Protein AF-A0A7S0F873-F1 (afdb_monomer_lite)

InterPro domains:
  IPR036188 FAD/NAD(P)-binding domain superfamily [G3DSA:3.50.50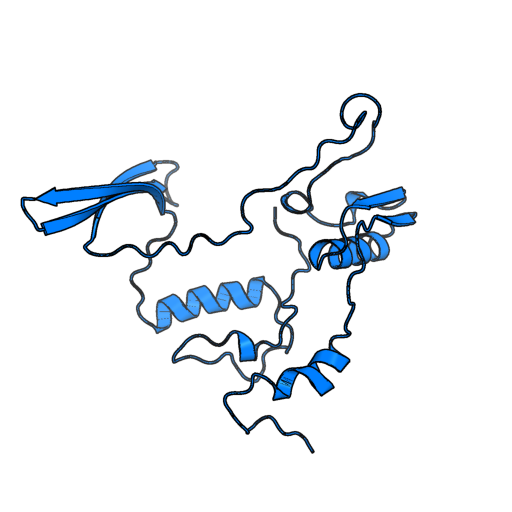.60] (2-186)
  IPR036188 FAD/NAD(P)-binding domain superfamily [SSF51905] (4-173)
  IPR050982 Auxin biosynthesis and cation transport [PTHR43539] (4-174)

Sequence (194 aa):
GQTRSLHLHDPVWYQHLPYLEFPKTWPVFTPKDKLADWMDAYATLMDLNLKTNTRVTKATEEYEGKEKTWRIETISTSEDSDSTEASVIKARHVVFATGNSSRPKIPNFPGASSAFRGIQLHTSRYTGGKVFAGKRVVVIGSNNSGFDICQDLWEQGAGSVTMIQRTGSMIVSSDSVLKYGLFLFNEDPQYHHE

Secondary structure (DSSP, 8-state):
---TT-B-SS-GGGGPBTTBPPPTTS-SS-BHHHHHHHHHHHHHHTT-----SEEEEEEEEEEETTEEEEEEEEEEE-SSSS-EEEEEEEES-------S-SS------TTTTTT--S----GGG---GGGGTT-EEEEE--SHHHHHHHHHHHHTT-SEEEEE-SS------HHHHHHHTGGGG-S-GGG---

Structure (mmCIF, N/CA/C/O backbone):
data_AF-A0A7S0F873-F1
#
_entry.id   AF-A0A7S0F873-F1
#
loop_
_atom_site.group_PDB
_atom_site.id
_atom_site.type_symbol
_atom_site.label_atom_id
_atom_site.label_alt_id
_atom_site.label_comp_id
_atom_site.label_asym_id
_atom_site.label_entity_id
_atom_site.label_seq_id
_atom_site.pdbx_PDB_ins_code
_atom_site.Cartn_x
_atom_site.Cartn_y
_atom_site.Cartn_z
_atom_site.occupancy
_atom_site.B_iso_or_equiv
_atom_site.auth_seq_id
_atom_site.auth_comp_id
_atom_site.auth_asym_id
_atom_site.auth_atom_id
_atom_site.pdbx_PDB_model_num
ATOM 1 N N . GLY A 1 1 ? -1.240 8.250 -5.754 1.00 33.78 1 GLY A N 1
ATOM 2 C CA . GLY A 1 1 ? -0.581 7.735 -6.966 1.00 33.78 1 GLY A CA 1
ATOM 3 C C . GLY A 1 1 ? -0.516 6.238 -6.832 1.00 33.78 1 GLY A C 1
ATOM 4 O O . GLY A 1 1 ? 0.099 5.778 -5.884 1.00 33.78 1 GLY A O 1
ATOM 5 N N . GLN A 1 2 ? -1.231 5.503 -7.678 1.00 46.50 2 GLN A N 1
ATOM 6 C CA . GLN A 1 2 ? -1.218 4.041 -7.685 1.00 46.50 2 GLN A CA 1
ATOM 7 C C . GLN A 1 2 ? -0.647 3.575 -9.022 1.00 46.50 2 GLN A C 1
ATOM 9 O O . GLN A 1 2 ? -1.002 4.112 -10.071 1.00 46.50 2 GLN A O 1
ATOM 14 N N . THR A 1 3 ? 0.262 2.609 -8.970 1.00 47.91 3 THR A N 1
ATOM 15 C CA . THR A 1 3 ? 0.836 1.952 -10.140 1.00 47.91 3 THR A CA 1
ATOM 16 C C . THR A 1 3 ? -0.232 1.116 -10.841 1.00 47.91 3 THR A C 1
ATOM 18 O O . THR A 1 3 ? -1.017 0.418 -10.201 1.00 47.91 3 THR A O 1
ATOM 21 N N . ARG A 1 4 ? -0.293 1.212 -12.172 1.00 53.34 4 ARG A N 1
ATOM 22 C CA . ARG A 1 4 ? -1.365 0.615 -12.985 1.00 53.34 4 ARG A CA 1
ATOM 23 C C . ARG A 1 4 ? -1.257 -0.913 -13.133 1.00 53.34 4 ARG A C 1
ATOM 25 O O . ARG A 1 4 ? -2.237 -1.533 -13.513 1.00 53.34 4 ARG A O 1
ATOM 32 N N . SER A 1 5 ? -0.101 -1.505 -12.818 1.00 62.09 5 SER A N 1
ATOM 33 C CA . SER A 1 5 ? 0.220 -2.925 -13.070 1.00 62.09 5 SER A CA 1
ATOM 34 C C . SER A 1 5 ? 0.403 -3.773 -11.795 1.00 62.09 5 SER A C 1
ATOM 36 O O . SER A 1 5 ? 1.056 -4.812 -11.817 1.00 62.09 5 SER A O 1
ATOM 38 N N . LEU A 1 6 ? -0.119 -3.336 -10.643 1.00 75.81 6 LEU A N 1
ATOM 39 C CA . LEU A 1 6 ? 0.098 -4.066 -9.388 1.00 75.81 6 LEU A CA 1
ATOM 40 C C . LEU A 1 6 ? -0.754 -5.345 -9.324 1.00 75.81 6 LEU A C 1
ATOM 42 O O . LEU A 1 6 ? -1.986 -5.280 -9.364 1.00 75.81 6 LEU A O 1
ATOM 46 N N . HIS A 1 7 ? -0.077 -6.477 -9.156 1.00 79.44 7 HIS A N 1
ATOM 47 C CA . HIS A 1 7 ? -0.661 -7.797 -8.933 1.00 79.44 7 HIS A CA 1
ATOM 48 C C . HIS A 1 7 ? -0.141 -8.367 -7.612 1.00 79.44 7 HIS A C 1
ATOM 50 O O . HIS A 1 7 ? 0.905 -7.942 -7.117 1.00 79.44 7 HIS A O 1
ATOM 56 N N . LEU A 1 8 ? -0.866 -9.326 -7.035 1.00 76.75 8 LEU A N 1
ATOM 57 C CA . LEU A 1 8 ? -0.333 -10.113 -5.925 1.00 76.75 8 LEU A CA 1
ATOM 58 C C . LEU A 1 8 ? 0.936 -10.858 -6.364 1.00 76.75 8 LEU A C 1
ATOM 60 O O . LEU A 1 8 ? 0.985 -11.408 -7.462 1.00 76.75 8 LEU A O 1
ATOM 64 N N . HIS A 1 9 ? 1.941 -10.894 -5.489 1.00 72.25 9 HIS A N 1
ATOM 65 C CA . HIS A 1 9 ? 3.122 -11.750 -5.661 1.00 72.25 9 HIS A CA 1
ATOM 66 C C . HIS A 1 9 ? 2.924 -13.141 -5.045 1.00 72.25 9 HIS A C 1
ATOM 68 O O . HIS A 1 9 ? 3.665 -14.064 -5.377 1.00 72.25 9 HIS A O 1
ATOM 74 N N . ASP A 1 10 ? 1.905 -13.287 -4.195 1.00 73.88 10 ASP A N 1
ATOM 75 C CA . ASP A 1 10 ? 1.499 -14.552 -3.597 1.00 73.88 10 ASP A CA 1
ATOM 76 C C . ASP A 1 10 ? 0.235 -15.085 -4.288 1.00 73.88 10 ASP A C 1
ATOM 78 O O . ASP A 1 10 ? -0.584 -14.294 -4.774 1.00 73.88 10 ASP A O 1
ATOM 82 N N . PRO A 1 11 ? 0.039 -16.411 -4.323 1.00 72.56 11 PRO A N 1
ATOM 83 C CA . PRO A 1 11 ? -1.187 -17.006 -4.830 1.00 72.56 11 PRO A CA 1
ATOM 84 C C . PRO A 1 11 ? -2.423 -16.555 -4.051 1.00 72.56 11 PRO A C 1
ATOM 86 O O . PRO A 1 11 ? -2.408 -16.436 -2.828 1.00 72.56 11 PRO A O 1
ATOM 89 N N . VAL A 1 12 ? -3.523 -16.346 -4.768 1.00 76.12 12 VAL A N 1
ATOM 90 C CA . VAL A 1 12 ? -4.767 -15.778 -4.234 1.00 76.12 12 VAL A CA 1
ATOM 91 C C . VAL A 1 12 ? -5.319 -16.520 -3.008 1.00 76.12 12 VAL A C 1
ATOM 93 O O . VAL A 1 12 ? -5.791 -15.879 -2.075 1.00 76.12 12 VAL A O 1
ATOM 96 N N . TRP A 1 13 ? -5.204 -17.848 -2.943 1.00 75.38 13 TRP A N 1
ATOM 97 C CA . TRP A 1 13 ? -5.727 -18.644 -1.823 1.00 75.38 13 TRP A CA 1
ATOM 98 C C . TRP A 1 13 ? -4.982 -18.440 -0.495 1.00 75.38 13 TRP A C 1
ATOM 100 O O . TRP A 1 13 ? -5.520 -18.741 0.563 1.00 75.38 13 TRP A O 1
ATOM 110 N N . TYR A 1 14 ? -3.785 -17.847 -0.512 1.00 73.44 14 TYR A N 1
ATOM 111 C CA . TYR A 1 14 ? -3.064 -17.469 0.715 1.00 73.44 14 TYR A CA 1
ATOM 112 C C . TYR A 1 14 ? -3.660 -16.241 1.393 1.00 73.44 14 TYR A C 1
ATOM 114 O O . TYR A 1 14 ? -3.340 -15.938 2.538 1.00 73.44 14 TYR A O 1
ATOM 122 N N . GLN A 1 15 ? -4.486 -15.500 0.663 1.00 76.50 15 GLN A N 1
ATOM 123 C CA . GLN A 1 15 ? -5.034 -14.226 1.100 1.00 76.50 15 GLN A CA 1
ATOM 124 C C . GLN A 1 15 ? -6.521 -14.358 1.463 1.00 76.50 15 GLN A C 1
ATOM 126 O O . GLN A 1 15 ? -7.213 -13.343 1.550 1.00 76.50 15 GLN A O 1
ATOM 131 N N . HIS A 1 16 ? -7.042 -15.592 1.587 1.00 83.69 16 HIS A N 1
ATOM 132 C CA . HIS A 1 16 ? -8.445 -15.830 1.920 1.00 83.69 16 HIS A CA 1
ATOM 133 C C . HIS A 1 16 ? -8.821 -15.103 3.210 1.00 83.69 16 HIS A C 1
ATOM 135 O O . HIS A 1 16 ? -8.088 -15.119 4.200 1.00 83.69 16 HIS A O 1
ATOM 141 N N . LEU A 1 17 ? -9.987 -14.463 3.186 1.00 85.06 17 LEU A N 1
ATOM 142 C CA . LEU A 1 17 ? -10.569 -13.887 4.384 1.00 85.06 17 LEU A CA 1
ATOM 143 C C . LEU A 1 17 ? -11.405 -14.959 5.094 1.00 85.06 17 LEU A C 1
ATOM 145 O O . LEU A 1 17 ? -11.930 -15.861 4.435 1.00 85.06 17 LEU A O 1
ATOM 149 N N . PRO A 1 18 ? -11.544 -14.884 6.428 1.00 85.56 18 PRO A N 1
ATOM 150 C CA . PRO A 1 18 ? -12.375 -15.823 7.166 1.00 85.56 18 PRO A CA 1
ATOM 151 C C . PRO A 1 18 ? -13.775 -15.951 6.557 1.00 85.56 18 PRO A C 1
ATOM 153 O O . PRO A 1 18 ? -14.375 -14.958 6.157 1.00 85.56 18 PRO A O 1
ATOM 156 N N . TYR A 1 19 ? -14.310 -17.172 6.534 1.00 88.25 19 TYR A N 1
ATOM 157 C CA . TYR A 1 19 ? -15.679 -17.511 6.109 1.00 88.25 19 TYR A CA 1
ATOM 158 C C . TYR A 1 19 ? -16.006 -17.357 4.615 1.00 88.25 19 TYR A C 1
ATOM 160 O O . TYR A 1 19 ? -16.933 -18.019 4.151 1.00 88.25 19 TYR A O 1
ATOM 168 N N . LEU A 1 20 ? -15.275 -16.536 3.856 1.00 88.44 20 LEU A N 1
ATOM 169 C CA . LEU A 1 20 ? -15.512 -16.324 2.426 1.00 88.44 20 LEU A CA 1
ATOM 170 C C . LEU A 1 20 ? -14.211 -16.441 1.632 1.00 88.44 20 LEU A C 1
ATOM 172 O O . LEU A 1 20 ? -13.393 -15.520 1.571 1.00 88.44 20 LEU A O 1
ATOM 176 N N . GLU A 1 21 ? -14.063 -17.581 0.968 1.00 87.31 21 GLU A N 1
ATOM 177 C CA . GLU A 1 21 ? -12.981 -17.819 0.023 1.00 87.31 21 GLU A CA 1
ATOM 178 C C . GLU A 1 21 ? -13.151 -16.987 -1.255 1.00 87.31 21 GLU A C 1
ATOM 180 O O . GLU A 1 21 ? -14.261 -16.661 -1.685 1.00 87.31 21 GLU A O 1
ATOM 185 N N . PHE A 1 22 ? -12.030 -16.694 -1.913 1.00 86.75 22 PHE A N 1
ATOM 186 C CA . PHE A 1 22 ? -12.047 -16.113 -3.249 1.00 86.75 22 PHE A CA 1
ATOM 187 C C . PHE A 1 22 ? -12.611 -17.120 -4.260 1.00 86.75 22 PHE A C 1
ATOM 189 O O . PHE A 1 22 ? -12.373 -18.324 -4.132 1.00 86.75 22 PHE A O 1
ATOM 196 N N . PRO A 1 23 ? -13.289 -16.658 -5.322 1.00 86.81 23 PRO A N 1
ATOM 197 C CA . PRO A 1 23 ? -13.795 -17.552 -6.354 1.00 86.81 23 PRO A CA 1
ATOM 198 C C . PRO A 1 23 ? -12.682 -18.357 -7.037 1.00 86.81 23 PRO A C 1
ATOM 200 O O . PRO A 1 23 ? -11.684 -17.797 -7.487 1.00 86.81 23 PRO A O 1
ATOM 203 N N . LYS A 1 24 ? -12.909 -19.661 -7.238 1.00 84.75 24 LYS A N 1
ATOM 204 C CA . LYS A 1 24 ? -11.958 -20.579 -7.904 1.00 84.75 24 LYS A CA 1
ATOM 205 C C . LYS A 1 24 ? -11.593 -20.182 -9.342 1.00 84.75 24 LYS A C 1
ATOM 207 O O . LYS A 1 24 ? -10.603 -20.654 -9.883 1.00 84.75 24 LYS A O 1
ATOM 212 N N . THR A 1 25 ? -12.397 -19.328 -9.975 1.00 86.69 25 THR A N 1
ATOM 213 C CA . THR A 1 25 ? -12.166 -18.806 -11.332 1.00 86.69 25 THR A CA 1
ATOM 214 C C . THR A 1 25 ? -11.233 -17.596 -11.365 1.00 86.69 25 THR A C 1
ATOM 216 O O . THR A 1 25 ? -10.977 -17.040 -12.435 1.00 86.69 25 THR A O 1
ATOM 219 N N . TRP A 1 26 ? -10.760 -17.124 -10.210 1.00 85.75 26 TRP A N 1
ATOM 220 C CA . TRP A 1 26 ? -9.836 -16.003 -10.155 1.00 85.75 26 TRP A CA 1
ATOM 221 C C . TRP A 1 26 ? -8.438 -16.381 -10.652 1.00 85.75 26 TRP A C 1
ATOM 223 O O . TRP A 1 26 ? -7.997 -17.516 -10.479 1.00 85.75 26 TRP A O 1
ATOM 233 N N . PRO A 1 27 ? -7.718 -15.423 -11.263 1.00 83.12 27 PRO A N 1
ATOM 234 C CA . PRO A 1 27 ? -6.318 -15.631 -11.596 1.00 83.12 27 PRO A CA 1
ATOM 235 C C . PRO A 1 27 ? -5.499 -15.858 -10.320 1.00 83.12 27 PRO A C 1
ATOM 237 O O . PRO A 1 27 ? -5.714 -15.190 -9.308 1.00 83.12 27 PRO A O 1
ATOM 240 N N . VAL A 1 28 ? -4.513 -16.755 -10.406 1.00 81.88 28 VAL A N 1
ATOM 241 C CA . VAL A 1 28 ? -3.602 -17.086 -9.296 1.00 81.88 28 VAL A CA 1
ATOM 242 C C . VAL A 1 28 ? -2.964 -15.824 -8.711 1.00 81.88 28 VAL A C 1
ATOM 244 O O . VAL A 1 28 ? -2.974 -15.638 -7.499 1.00 81.88 28 VAL A O 1
ATOM 247 N N . PHE A 1 29 ? -2.487 -14.926 -9.578 1.00 83.06 29 PHE A N 1
ATOM 248 C CA . PHE A 1 29 ? -1.962 -13.612 -9.211 1.00 83.06 29 PHE A CA 1
ATOM 249 C C . PHE A 1 29 ? -2.995 -12.539 -9.563 1.00 83.06 29 PHE A C 1
ATOM 251 O O . PHE A 1 29 ? -3.137 -12.130 -10.717 1.00 83.06 29 PHE A O 1
ATOM 258 N N . THR A 1 30 ? -3.777 -12.126 -8.566 1.00 84.38 30 THR A N 1
ATOM 259 C CA . THR A 1 30 ? -4.927 -11.237 -8.778 1.00 84.38 30 THR A CA 1
ATOM 260 C C . THR A 1 30 ? -4.510 -9.757 -8.876 1.00 84.38 30 THR A C 1
ATOM 262 O O . THR A 1 30 ? -3.701 -9.303 -8.062 1.00 84.38 30 THR A O 1
ATOM 265 N N . PRO A 1 31 ? -5.046 -8.981 -9.845 1.00 87.31 31 PRO A N 1
ATOM 266 C CA . PRO A 1 31 ? -4.816 -7.535 -9.939 1.00 87.31 31 PRO A CA 1
ATOM 267 C C . PRO A 1 31 ? -5.398 -6.754 -8.752 1.00 87.31 31 PRO A C 1
ATOM 269 O O . PRO A 1 31 ? -6.450 -7.120 -8.225 1.00 87.31 31 PRO A O 1
ATOM 272 N N . LYS A 1 32 ? -4.780 -5.619 -8.395 1.00 85.56 32 LYS A N 1
ATOM 273 C CA . LYS A 1 32 ? -5.193 -4.788 -7.244 1.00 85.56 32 LYS A CA 1
ATOM 274 C C . LYS A 1 32 ? -6.670 -4.369 -7.255 1.00 85.56 32 LYS A C 1
ATOM 276 O O . LYS A 1 32 ? -7.289 -4.355 -6.200 1.00 85.56 32 LYS A O 1
ATOM 281 N N . ASP A 1 33 ? -7.218 -4.034 -8.425 1.00 87.69 33 ASP A N 1
ATOM 282 C CA . ASP A 1 33 ? -8.576 -3.482 -8.536 1.00 87.69 33 ASP A CA 1
ATOM 283 C C . ASP A 1 33 ? -9.613 -4.571 -8.253 1.00 87.69 33 ASP A C 1
ATOM 285 O O . ASP A 1 33 ? -10.521 -4.379 -7.458 1.00 87.69 33 ASP A O 1
ATOM 289 N N . LYS A 1 34 ? -9.378 -5.776 -8.783 1.00 90.25 34 LYS A N 1
ATOM 290 C CA . LYS A 1 34 ? -10.219 -6.946 -8.522 1.00 90.25 34 LYS A CA 1
ATOM 291 C C . LYS A 1 34 ? -10.205 -7.359 -7.049 1.00 90.25 34 LYS A C 1
ATOM 293 O O . LYS A 1 34 ? -11.231 -7.772 -6.517 1.00 90.25 34 LYS A O 1
ATOM 298 N N . LEU A 1 35 ? -9.046 -7.258 -6.396 1.00 89.88 35 LEU A N 1
ATOM 299 C CA . LEU A 1 35 ? -8.949 -7.506 -4.960 1.00 89.88 35 LEU A CA 1
ATOM 300 C C . LEU A 1 35 ? -9.684 -6.425 -4.151 1.00 89.88 35 LEU A C 1
ATOM 302 O O . LEU A 1 35 ? -10.364 -6.770 -3.191 1.00 89.88 35 LEU A O 1
ATOM 306 N N . ALA A 1 36 ? -9.582 -5.152 -4.544 1.00 90.06 36 ALA A N 1
ATOM 307 C CA . ALA A 1 36 ? -10.293 -4.053 -3.890 1.00 90.06 36 ALA A CA 1
ATOM 308 C C . ALA A 1 36 ? -11.817 -4.236 -3.968 1.00 90.06 36 ALA A C 1
ATOM 310 O O . ALA A 1 36 ? -12.471 -4.230 -2.928 1.00 90.06 36 ALA A O 1
ATOM 311 N N . ASP A 1 37 ? -12.348 -4.531 -5.160 1.00 91.44 37 ASP A N 1
ATOM 312 C CA . ASP A 1 37 ? -13.780 -4.795 -5.364 1.00 91.44 37 ASP A CA 1
ATOM 313 C C . ASP A 1 37 ? -14.286 -5.937 -4.463 1.00 91.44 37 ASP A C 1
ATOM 315 O O . ASP A 1 37 ? -15.397 -5.902 -3.934 1.00 91.44 37 ASP A O 1
ATOM 319 N N . TRP A 1 38 ? -13.461 -6.967 -4.249 1.00 92.06 38 TRP A N 1
ATOM 320 C CA . TRP A 1 38 ? -13.804 -8.057 -3.339 1.00 92.06 38 TRP A CA 1
ATOM 321 C C . TRP A 1 38 ? -13.776 -7.661 -1.870 1.00 92.06 38 TRP A C 1
ATOM 323 O O . TRP A 1 38 ? -14.606 -8.154 -1.113 1.00 92.06 38 TRP A O 1
ATOM 333 N N . MET A 1 39 ? -12.859 -6.791 -1.441 1.00 92.19 39 MET A N 1
ATOM 334 C CA . MET A 1 39 ? -12.851 -6.309 -0.056 1.00 92.19 39 MET A CA 1
ATOM 335 C C . MET A 1 39 ? -14.124 -5.512 0.257 1.00 92.19 39 MET A C 1
ATOM 337 O O . MET A 1 39 ? -14.698 -5.694 1.333 1.00 92.19 39 MET A O 1
ATOM 341 N N . ASP A 1 40 ? -14.608 -4.711 -0.696 1.00 92.31 40 ASP A N 1
ATOM 342 C CA . ASP A 1 40 ? -15.881 -3.989 -0.572 1.00 92.31 40 ASP A CA 1
ATOM 343 C C . ASP A 1 40 ? -17.076 -4.958 -0.511 1.00 92.31 40 ASP A C 1
ATOM 345 O O . ASP A 1 40 ? -17.954 -4.842 0.355 1.00 92.31 40 ASP A O 1
ATOM 349 N N . ALA A 1 41 ? -17.085 -5.976 -1.380 1.00 93.75 41 ALA A N 1
ATOM 350 C CA . ALA A 1 41 ? -18.102 -7.025 -1.358 1.00 93.75 41 ALA A CA 1
ATOM 351 C C . ALA A 1 41 ? -18.079 -7.823 -0.045 1.00 93.75 41 ALA A C 1
ATOM 353 O O . ALA A 1 41 ? -19.130 -8.065 0.544 1.00 93.75 41 ALA A O 1
ATOM 354 N N . TYR A 1 42 ? -16.897 -8.194 0.448 1.00 94.31 42 TYR A N 1
ATOM 355 C CA . TYR A 1 42 ? -16.721 -8.924 1.701 1.00 94.31 42 TYR A CA 1
ATOM 356 C C . TYR A 1 42 ? -17.268 -8.133 2.891 1.00 94.31 42 TYR A C 1
ATOM 358 O O . TYR A 1 42 ? -18.012 -8.686 3.698 1.00 94.31 42 TYR A O 1
ATOM 366 N N . ALA A 1 43 ? -16.955 -6.835 2.985 1.00 94.19 43 ALA A N 1
ATOM 367 C CA . ALA A 1 43 ? -17.467 -5.982 4.055 1.00 94.19 43 ALA A CA 1
ATOM 368 C C . ALA A 1 43 ? -19.001 -5.926 4.064 1.00 94.19 43 ALA A C 1
ATOM 370 O O . ALA A 1 43 ? -19.609 -5.971 5.133 1.00 94.19 43 ALA A O 1
ATOM 371 N N . THR A 1 44 ? -19.608 -5.896 2.876 1.00 94.06 44 THR A N 1
ATOM 372 C CA . THR A 1 44 ? -21.065 -5.906 2.699 1.00 94.06 44 THR A CA 1
ATOM 373 C C . THR A 1 44 ? -21.676 -7.260 3.069 1.00 94.06 44 THR A C 1
ATOM 375 O O . THR A 1 44 ? -22.628 -7.321 3.839 1.00 94.06 44 THR A O 1
ATOM 378 N N . LEU A 1 45 ? -21.127 -8.361 2.545 1.00 94.81 45 LEU A N 1
ATOM 379 C CA . LEU A 1 45 ? -21.646 -9.717 2.765 1.00 94.81 45 LEU A CA 1
ATOM 380 C C . LEU A 1 45 ? -21.543 -10.159 4.228 1.00 94.81 45 LEU A C 1
ATOM 382 O O . LEU A 1 45 ? -22.398 -10.902 4.704 1.00 94.81 45 LEU A O 1
ATOM 386 N N . MET A 1 46 ? -20.506 -9.703 4.930 1.00 95.31 46 MET A N 1
ATOM 387 C CA . MET A 1 46 ? -20.264 -10.022 6.338 1.00 95.31 46 MET A CA 1
ATOM 388 C C . MET A 1 46 ? -20.923 -9.031 7.309 1.00 95.31 46 MET A C 1
ATOM 390 O O . MET A 1 46 ? -20.690 -9.144 8.512 1.00 95.31 46 MET A O 1
ATOM 394 N N . ASP A 1 47 ? -21.708 -8.069 6.802 1.00 94.75 47 ASP A N 1
ATOM 395 C CA . ASP A 1 47 ? -22.381 -7.018 7.582 1.00 94.75 47 ASP A CA 1
ATOM 396 C C . ASP A 1 47 ? -21.426 -6.307 8.562 1.00 94.75 47 ASP A C 1
ATOM 398 O O . ASP A 1 47 ? -21.691 -6.134 9.756 1.00 94.75 47 ASP A O 1
ATOM 402 N N . LEU A 1 48 ? -20.232 -5.949 8.073 1.00 94.12 48 LEU A N 1
ATOM 403 C CA . LEU A 1 48 ? -19.228 -5.296 8.903 1.00 94.12 48 LEU A CA 1
ATOM 404 C C . LEU A 1 48 ? -19.620 -3.840 9.147 1.00 94.12 48 LEU A C 1
ATOM 406 O O . LEU A 1 48 ? -19.893 -3.087 8.214 1.00 94.12 48 LEU A O 1
ATOM 410 N N . ASN A 1 49 ? -19.540 -3.406 10.407 1.00 93.00 49 ASN A N 1
ATOM 411 C CA . ASN A 1 49 ? -19.716 -2.002 10.772 1.00 93.00 49 ASN A CA 1
ATOM 412 C C . ASN A 1 49 ? -18.495 -1.173 10.334 1.00 93.00 49 ASN A C 1
ATOM 414 O O . ASN A 1 49 ? -17.582 -0.892 11.118 1.00 93.00 49 ASN A O 1
ATOM 418 N N . LEU A 1 50 ? -18.464 -0.838 9.047 1.00 92.12 50 LEU A N 1
ATOM 419 C CA . LEU A 1 50 ? -17.389 -0.111 8.396 1.00 92.12 50 LEU A CA 1
ATOM 420 C C . LEU A 1 50 ? -17.767 1.363 8.239 1.00 92.12 50 LEU A C 1
ATOM 422 O O . LEU A 1 50 ? -18.768 1.702 7.614 1.00 92.12 50 LEU A O 1
ATOM 426 N N . LYS A 1 51 ? -16.912 2.251 8.751 1.00 90.62 51 LYS A N 1
ATOM 427 C CA . LYS A 1 51 ? -17.010 3.692 8.506 1.00 90.62 51 LYS A CA 1
ATOM 428 C C . LYS A 1 51 ? -15.829 4.153 7.656 1.00 90.62 51 LYS A C 1
ATOM 430 O O . LYS A 1 51 ? -14.719 4.332 8.162 1.00 90.62 51 LYS A O 1
ATOM 435 N N . THR A 1 52 ? -16.064 4.320 6.358 1.00 92.38 52 THR A N 1
ATOM 436 C CA . THR A 1 52 ? -15.089 4.876 5.408 1.00 92.38 52 THR A CA 1
ATOM 437 C C . THR A 1 52 ? -15.023 6.404 5.527 1.00 92.38 52 THR A C 1
ATOM 439 O O . THR A 1 52 ? -15.693 7.005 6.373 1.00 92.38 52 THR A O 1
ATOM 442 N N . ASN A 1 53 ? -14.133 7.042 4.756 1.00 92.38 53 ASN A N 1
ATOM 443 C CA . ASN A 1 53 ? -13.950 8.502 4.739 1.00 92.38 53 ASN A CA 1
ATOM 444 C C . ASN A 1 53 ? -13.739 9.130 6.128 1.00 92.38 53 ASN A C 1
ATOM 446 O O . ASN A 1 53 ? -14.051 10.294 6.357 1.00 92.38 53 ASN A O 1
ATOM 450 N N . THR A 1 54 ? -13.207 8.350 7.073 1.00 94.69 54 THR A N 1
ATOM 451 C CA . THR A 1 54 ? -13.064 8.737 8.476 1.00 94.69 54 THR A CA 1
ATOM 452 C C . THR A 1 54 ? -11.616 8.568 8.898 1.00 94.69 54 THR A C 1
ATOM 454 O O . THR A 1 54 ? -11.103 7.459 9.047 1.00 94.69 54 THR A O 1
ATOM 457 N N . ARG A 1 55 ? -10.926 9.688 9.100 1.00 95.00 55 ARG A N 1
ATOM 458 C CA . ARG A 1 55 ? -9.540 9.706 9.558 1.00 95.00 55 ARG A CA 1
ATOM 459 C C . ARG A 1 55 ? -9.492 9.749 11.076 1.00 95.00 55 ARG A C 1
ATOM 461 O O . ARG A 1 55 ? -9.901 10.737 11.676 1.00 95.00 55 ARG A O 1
ATOM 468 N N . VAL A 1 56 ? -8.891 8.735 11.690 1.00 95.94 56 VAL A N 1
ATOM 469 C CA . VAL A 1 56 ? -8.496 8.793 13.103 1.00 95.94 56 VAL A CA 1
ATOM 470 C C . VAL A 1 56 ? -7.321 9.763 13.255 1.00 95.94 56 VAL A C 1
ATOM 472 O O . VAL A 1 56 ? -6.287 9.609 12.599 1.00 95.94 56 VAL A O 1
ATOM 475 N N . THR A 1 57 ? -7.472 10.778 14.104 1.00 96.62 57 THR A N 1
ATOM 476 C CA . THR A 1 57 ? -6.438 11.794 14.368 1.00 96.62 57 THR A CA 1
ATOM 477 C C . THR A 1 57 ? -5.703 11.542 15.674 1.00 96.62 57 THR A C 1
ATOM 479 O O . THR A 1 57 ? -4.508 11.831 15.765 1.00 96.62 57 THR A O 1
ATOM 482 N N . LYS A 1 58 ? -6.394 10.984 16.673 1.00 96.56 58 LYS A N 1
ATOM 483 C CA . LYS A 1 58 ? -5.832 10.718 17.996 1.00 96.56 58 LYS A CA 1
ATOM 484 C C . LYS A 1 58 ? -6.541 9.547 18.667 1.00 96.56 58 LYS A C 1
ATOM 486 O O . LYS A 1 58 ? -7.754 9.409 18.565 1.00 96.56 58 LYS A O 1
ATOM 491 N N . ALA A 1 59 ? -5.777 8.743 19.397 1.00 96.56 59 ALA A N 1
ATOM 492 C CA . ALA A 1 59 ? -6.279 7.716 20.300 1.00 96.56 59 ALA A CA 1
ATOM 493 C C . ALA A 1 59 ? -5.646 7.951 21.673 1.00 96.56 59 ALA A C 1
ATOM 495 O O . ALA A 1 59 ? -4.420 7.970 21.780 1.00 96.56 59 ALA A O 1
ATOM 496 N N . THR A 1 60 ? -6.464 8.185 22.697 1.00 97.19 60 THR A N 1
ATOM 497 C CA . THR A 1 60 ? -5.989 8.468 24.060 1.00 97.19 60 THR A CA 1
ATOM 498 C C . THR A 1 60 ? -6.649 7.511 25.038 1.00 97.19 60 THR A C 1
ATOM 500 O O . THR A 1 60 ? -7.844 7.244 24.926 1.00 97.19 60 THR A O 1
ATOM 503 N N . GLU A 1 61 ? -5.875 6.995 25.985 1.00 96.38 61 GLU A N 1
ATOM 504 C CA . GLU A 1 61 ? -6.417 6.235 27.107 1.00 96.38 61 GLU A CA 1
ATOM 505 C C . GLU A 1 61 ? -7.029 7.195 28.130 1.00 96.38 61 GLU A C 1
ATOM 507 O O . GLU A 1 61 ? -6.406 8.184 28.514 1.00 96.38 61 GLU A O 1
ATOM 512 N N . GLU A 1 62 ? -8.238 6.887 28.580 1.00 95.69 62 GLU A N 1
ATOM 513 C CA . GLU A 1 62 ? -8.943 7.595 29.644 1.00 95.69 62 GLU A CA 1
ATOM 514 C C . GLU A 1 62 ? -9.275 6.613 30.765 1.00 95.69 62 GLU A C 1
ATOM 516 O O . GLU A 1 62 ? -9.606 5.452 30.512 1.00 95.69 62 GLU A O 1
ATOM 521 N N . TYR A 1 63 ? -9.189 7.082 32.008 1.00 94.00 63 TYR A N 1
ATOM 522 C CA . TYR A 1 63 ? -9.428 6.264 33.191 1.00 94.00 63 TYR A CA 1
ATOM 523 C C . TYR A 1 63 ? -10.518 6.895 34.050 1.00 94.00 63 TYR A C 1
ATOM 525 O O . TYR A 1 63 ? -10.399 8.051 34.456 1.00 94.00 63 TYR A O 1
ATOM 533 N N . GLU A 1 64 ? -11.551 6.117 34.361 1.00 89.56 64 GLU A N 1
ATOM 534 C CA . GLU A 1 64 ? -12.558 6.460 35.363 1.00 89.56 64 GLU A CA 1
ATOM 535 C C . GLU A 1 64 ? -12.393 5.504 36.551 1.00 89.56 64 GLU A C 1
ATOM 537 O O . GLU A 1 64 ? -12.789 4.337 36.530 1.00 89.56 64 GLU A O 1
ATOM 542 N N . GLY A 1 65 ? -11.675 5.971 37.576 1.00 90.69 65 GLY A N 1
ATOM 543 C CA . GLY A 1 65 ? -11.229 5.120 38.678 1.00 90.69 65 GLY A CA 1
ATOM 544 C C . GLY A 1 65 ? -10.265 4.029 38.199 1.00 90.69 65 GLY A C 1
ATOM 545 O O . GLY A 1 65 ? -9.120 4.316 37.857 1.00 90.69 65 GLY A O 1
ATOM 546 N N . LYS A 1 66 ? -10.719 2.769 38.209 1.00 90.56 66 LYS A N 1
ATOM 547 C CA . LYS A 1 66 ? -9.947 1.607 37.724 1.00 90.56 66 LYS A CA 1
ATOM 548 C C . LYS A 1 66 ? -10.329 1.176 36.306 1.00 90.56 66 LYS A C 1
ATOM 550 O O . LYS A 1 66 ? -9.652 0.318 35.743 1.00 90.56 66 LYS A O 1
ATOM 555 N N . GLU A 1 67 ? -11.401 1.726 35.739 1.00 91.50 67 GLU A N 1
ATOM 556 C CA . GLU A 1 67 ? -11.846 1.356 34.399 1.00 91.50 67 GLU A CA 1
ATOM 557 C C . GLU A 1 67 ? -11.092 2.156 33.341 1.00 91.50 67 GLU A C 1
ATOM 559 O O . GLU A 1 67 ? -11.076 3.386 33.364 1.00 91.50 67 GLU A O 1
ATOM 564 N N . LYS A 1 68 ? -10.475 1.441 32.398 1.00 93.81 68 LYS A N 1
ATOM 565 C CA . LYS A 1 68 ? -9.815 2.018 31.227 1.00 93.81 68 LYS A CA 1
ATOM 566 C C . LYS A 1 68 ? -10.782 2.043 30.049 1.00 93.81 68 LYS A C 1
ATOM 568 O O . LYS A 1 68 ? -11.344 1.013 29.676 1.00 93.81 68 LYS A O 1
ATOM 573 N N . THR A 1 69 ? -10.878 3.190 29.392 1.00 96.44 69 THR A N 1
ATOM 574 C CA . THR A 1 69 ? -11.518 3.343 28.084 1.00 96.44 69 THR A CA 1
ATOM 575 C C . THR A 1 69 ? -10.585 4.068 27.119 1.00 96.44 69 THR A C 1
ATOM 577 O O . THR A 1 69 ? -9.579 4.656 27.508 1.00 96.44 69 THR A O 1
ATOM 580 N N 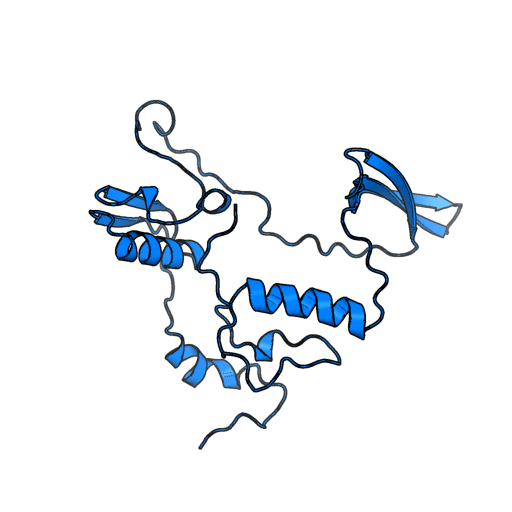. TRP A 1 70 ? -10.881 3.986 25.830 1.00 97.56 70 TRP A N 1
ATOM 581 C CA . TRP A 1 70 ? -10.192 4.721 24.784 1.00 97.56 70 TRP A CA 1
ATOM 582 C C . TRP A 1 70 ? -11.102 5.802 24.239 1.00 97.56 70 TRP A C 1
ATOM 584 O O . TRP A 1 70 ? -12.237 5.521 23.850 1.00 97.56 70 TRP A O 1
ATOM 594 N N . ARG A 1 71 ? -10.567 7.016 24.139 1.00 97.56 71 ARG A N 1
ATOM 595 C CA . ARG A 1 71 ? -11.170 8.122 23.409 1.00 97.56 71 ARG A CA 1
ATOM 596 C C . ARG A 1 71 ? -10.474 8.274 22.063 1.00 97.56 71 ARG A C 1
ATOM 598 O O . ARG A 1 71 ? -9.285 8.597 21.999 1.00 97.56 71 ARG A O 1
ATOM 605 N N . ILE A 1 72 ? -11.224 8.031 20.995 1.00 97.62 72 ILE A N 1
ATOM 606 C CA . ILE A 1 72 ? -10.755 8.091 19.612 1.00 97.62 72 ILE A CA 1
ATOM 607 C C . ILE A 1 72 ? -11.338 9.330 18.947 1.00 97.62 72 ILE A C 1
ATOM 609 O O . ILE A 1 72 ? -12.551 9.452 18.803 1.00 97.62 72 ILE A O 1
ATOM 613 N N . GLU A 1 73 ? -10.474 10.249 18.539 1.00 97.81 73 GLU A N 1
ATOM 614 C CA . GLU A 1 73 ? -10.852 11.434 17.774 1.00 97.81 73 GLU A CA 1
ATOM 615 C C . GLU A 1 73 ? -10.790 11.121 16.284 1.00 97.81 73 GLU A C 1
ATOM 617 O O . GLU A 1 73 ? -9.806 10.554 15.793 1.00 97.81 73 GLU A O 1
ATOM 622 N N . THR A 1 74 ? -11.839 11.504 15.562 1.00 97.12 74 THR A N 1
ATOM 623 C CA . THR A 1 74 ? -11.947 11.275 14.125 1.00 97.12 74 THR A CA 1
ATOM 624 C C . THR A 1 74 ? -12.398 12.527 13.390 1.00 97.12 74 THR A C 1
ATOM 626 O O . THR A 1 74 ? -13.105 13.367 13.946 1.00 97.12 74 THR A O 1
ATOM 629 N N . ILE A 1 75 ? -11.999 12.634 12.126 1.00 96.50 75 ILE A N 1
ATOM 630 C CA . ILE A 1 75 ? -12.506 13.620 11.173 1.00 96.50 75 ILE A CA 1
ATOM 631 C C . ILE A 1 75 ? -13.097 12.843 10.000 1.00 96.50 75 ILE A C 1
ATOM 633 O O . ILE A 1 75 ? -12.378 12.077 9.357 1.00 96.50 75 ILE A O 1
ATOM 637 N N . SER A 1 76 ? -14.391 13.019 9.750 1.00 94.06 76 SER A N 1
ATOM 638 C CA . SER A 1 76 ? -15.104 12.412 8.624 1.00 94.06 76 SER A CA 1
ATOM 639 C C . SER A 1 76 ? -15.267 13.437 7.502 1.00 94.06 76 SER A C 1
ATOM 641 O O . SER A 1 76 ? -15.535 14.605 7.779 1.00 94.06 76 SER A O 1
ATOM 643 N N . THR A 1 77 ? -15.095 13.022 6.254 1.00 92.81 77 THR A N 1
ATOM 644 C CA . THR A 1 77 ? -15.371 13.832 5.055 1.00 92.81 77 THR A CA 1
ATOM 645 C C . THR A 1 77 ? -16.632 13.316 4.379 1.00 92.81 77 THR A C 1
ATOM 647 O O . THR A 1 77 ? -16.743 12.111 4.154 1.00 92.81 77 THR A O 1
ATOM 650 N N . SER A 1 78 ? -17.567 14.213 4.070 1.00 87.38 78 SER A N 1
ATOM 651 C CA . SER A 1 78 ? -18.750 13.878 3.271 1.00 87.38 78 SER A CA 1
ATOM 652 C C . SER A 1 78 ? -18.362 13.715 1.799 1.00 87.38 78 SER A C 1
ATOM 654 O O . SER A 1 78 ? -17.447 14.385 1.323 1.00 87.38 78 SER A O 1
ATOM 656 N N . GLU A 1 79 ? -19.030 12.811 1.083 1.00 81.06 79 GLU A N 1
ATOM 657 C CA . GLU A 1 79 ? -18.845 12.659 -0.369 1.00 81.06 79 GLU A CA 1
ATOM 658 C C . GLU A 1 79 ? -19.668 13.692 -1.152 1.00 81.06 79 GLU A C 1
ATOM 660 O O . GLU A 1 79 ? -19.228 14.169 -2.196 1.00 81.06 79 GLU A O 1
ATOM 665 N N . ASP A 1 80 ? -20.821 14.095 -0.611 1.00 82.06 80 ASP A N 1
ATOM 666 C CA . ASP A 1 80 ? -21.754 15.033 -1.251 1.00 82.06 80 ASP A CA 1
ATOM 667 C C . ASP A 1 80 ? -21.410 16.506 -0.980 1.00 82.06 80 ASP A C 1
ATOM 669 O O . ASP A 1 80 ? -21.954 17.422 -1.600 1.00 82.06 80 ASP A O 1
ATOM 673 N N . SER A 1 81 ? -20.511 16.755 -0.029 1.00 77.38 81 SER A N 1
ATOM 674 C CA . SER A 1 81 ? -20.076 18.092 0.351 1.00 77.38 81 SER A CA 1
ATOM 675 C C . SER A 1 81 ? -18.617 18.069 0.785 1.00 77.38 81 SER A C 1
ATOM 677 O O . SER A 1 81 ? -18.227 17.231 1.589 1.00 77.38 81 SER A O 1
ATOM 679 N N . ASP A 1 82 ? -17.825 19.066 0.377 1.00 80.88 82 ASP A N 1
ATOM 680 C CA . ASP A 1 82 ? -16.440 19.276 0.854 1.00 80.88 82 ASP A CA 1
ATOM 681 C C . ASP A 1 82 ? -16.360 19.649 2.360 1.00 80.88 82 ASP A C 1
ATOM 683 O O . ASP A 1 82 ? -15.394 20.241 2.844 1.00 80.88 82 ASP A O 1
ATOM 687 N N . SER A 1 83 ? -17.399 19.335 3.134 1.00 87.25 83 SER A N 1
ATOM 688 C CA . SER A 1 83 ? -17.485 19.564 4.567 1.00 87.25 83 SER A CA 1
ATOM 689 C C . SER A 1 83 ? -16.828 18.432 5.350 1.00 87.25 83 SER A C 1
ATOM 691 O O . SER A 1 83 ? -17.033 17.247 5.072 1.00 87.25 83 SER A O 1
ATOM 693 N N . THR A 1 84 ? -16.119 18.811 6.407 1.00 92.31 84 THR A N 1
ATOM 694 C CA . THR A 1 84 ? -15.524 17.886 7.374 1.00 92.31 84 THR A CA 1
ATOM 695 C C . THR A 1 84 ? -16.251 17.947 8.711 1.00 92.31 84 THR A C 1
ATOM 697 O O . THR A 1 84 ? -16.521 19.041 9.206 1.00 92.31 84 THR A O 1
ATOM 700 N N . GLU A 1 85 ? -16.465 16.797 9.343 1.00 94.31 85 GLU A N 1
ATOM 701 C CA . GLU A 1 85 ? -17.068 16.691 10.673 1.00 94.31 85 GLU A CA 1
ATOM 702 C C . GLU A 1 85 ? -16.104 16.025 11.661 1.00 94.31 85 GLU A C 1
ATOM 704 O O . GLU A 1 85 ? -15.580 14.938 11.407 1.00 94.31 85 GLU A O 1
ATOM 709 N N . ALA A 1 86 ? -15.875 16.664 12.810 1.00 96.19 86 ALA A N 1
ATOM 710 C CA . ALA A 1 86 ? -15.103 16.082 13.901 1.00 96.19 86 ALA A CA 1
ATOM 711 C C . ALA A 1 86 ? -16.020 15.293 14.846 1.00 96.19 86 ALA A C 1
ATOM 713 O O . ALA A 1 86 ? -17.044 15.806 15.289 1.00 96.19 86 ALA A O 1
ATOM 714 N N . SER A 1 87 ? -15.633 14.066 15.203 1.00 96.19 87 SER A N 1
ATOM 715 C CA . SER A 1 87 ? -16.402 13.230 16.132 1.00 96.19 87 SER A CA 1
ATOM 716 C C . SER A 1 87 ? -15.505 12.424 17.070 1.00 96.19 87 SER A C 1
ATOM 718 O O . SER A 1 87 ? -14.306 12.253 16.826 1.00 96.19 87 SER A O 1
ATOM 720 N N . VAL A 1 88 ? -16.091 11.930 18.162 1.00 97.00 88 VAL A N 1
ATOM 721 C CA . VAL A 1 88 ? -15.394 11.152 19.190 1.00 97.00 88 VAL A CA 1
ATOM 722 C C . VAL A 1 88 ? -16.065 9.798 19.351 1.00 97.00 88 VAL A C 1
ATOM 724 O O . VAL A 1 88 ? -17.269 9.725 19.579 1.00 97.00 88 VAL A O 1
ATOM 727 N N . ILE A 1 89 ? -15.269 8.734 19.298 1.00 95.44 89 ILE A N 1
ATOM 728 C CA . ILE A 1 89 ? -15.707 7.361 19.549 1.00 95.44 89 ILE A CA 1
ATOM 729 C C . ILE A 1 89 ? -15.085 6.895 20.866 1.00 95.44 89 ILE A C 1
ATOM 731 O O . ILE A 1 89 ? -13.883 7.058 21.082 1.00 95.44 89 ILE A O 1
ATOM 735 N N . LYS A 1 90 ? -15.901 6.306 21.746 1.00 96.06 90 LYS A N 1
ATOM 736 C CA . LYS A 1 90 ? -15.426 5.630 22.958 1.00 96.06 90 LYS A CA 1
ATOM 737 C C . LYS A 1 90 ? -15.391 4.123 22.734 1.00 96.06 90 LYS A C 1
ATOM 739 O O . LYS A 1 90 ? -16.366 3.553 22.253 1.00 96.06 90 LYS A O 1
ATOM 744 N N . ALA A 1 91 ? -14.288 3.479 23.100 1.00 95.38 91 ALA A N 1
ATOM 745 C CA . ALA A 1 91 ? -14.113 2.036 22.952 1.00 95.38 91 ALA A CA 1
ATOM 746 C C . ALA A 1 91 ? -13.386 1.429 24.158 1.00 95.38 91 ALA A C 1
ATOM 748 O O . ALA A 1 91 ? -12.600 2.096 24.821 1.00 95.38 91 ALA A O 1
ATOM 749 N N . ARG A 1 92 ? -13.616 0.143 24.445 1.00 95.38 92 ARG A N 1
ATOM 750 C CA . ARG A 1 92 ? -12.861 -0.587 25.486 1.00 95.38 92 ARG A CA 1
ATOM 751 C C . ARG A 1 92 ? -11.507 -1.085 24.980 1.00 95.38 92 ARG A C 1
ATOM 753 O O . ARG A 1 92 ? -10.529 -1.101 25.720 1.00 95.38 92 ARG A O 1
ATOM 760 N N . HIS A 1 93 ? -11.445 -1.442 23.701 1.00 94.81 93 HIS A N 1
ATOM 761 C CA . HIS A 1 93 ? -10.256 -1.968 23.041 1.00 94.81 93 HIS A CA 1
ATOM 762 C C . HIS A 1 93 ? -10.046 -1.266 21.704 1.00 94.81 93 HIS A C 1
ATOM 764 O O . HIS A 1 93 ? -11.005 -0.843 21.061 1.00 94.81 93 HIS A O 1
ATOM 770 N N . VAL A 1 94 ? -8.783 -1.155 21.298 1.00 94.88 94 VAL A N 1
ATOM 771 C CA . VAL A 1 94 ? -8.372 -0.538 20.037 1.00 94.88 94 VAL A CA 1
ATOM 772 C C . VAL A 1 94 ? -7.315 -1.429 19.410 1.00 94.88 94 VAL A C 1
ATOM 774 O O . VAL A 1 94 ? -6.339 -1.789 20.067 1.00 94.88 94 VAL A O 1
ATOM 777 N N . VAL A 1 95 ? -7.513 -1.772 18.141 1.00 94.69 95 VAL A N 1
ATOM 778 C CA . VAL A 1 95 ? -6.549 -2.522 17.336 1.00 94.69 95 VAL A CA 1
ATOM 779 C C . VAL A 1 95 ? -6.037 -1.599 16.238 1.00 94.69 95 VAL A C 1
ATOM 781 O O . VAL A 1 95 ? -6.818 -1.055 15.459 1.00 94.69 95 VAL A O 1
ATOM 784 N N . PHE A 1 96 ? -4.721 -1.405 16.175 1.00 91.56 96 PHE A N 1
ATOM 785 C CA . PHE A 1 96 ? -4.095 -0.607 15.124 1.00 91.56 96 PHE A CA 1
ATOM 786 C C . PHE A 1 96 ? -3.801 -1.485 13.906 1.00 91.56 96 PHE A C 1
ATOM 788 O O . PHE A 1 96 ? -2.843 -2.251 13.904 1.00 91.56 96 PHE A O 1
ATOM 795 N N . ALA A 1 97 ? -4.607 -1.334 12.855 1.00 91.56 97 ALA A N 1
ATOM 796 C CA . ALA A 1 97 ? -4.444 -2.018 11.569 1.00 91.56 97 ALA A CA 1
ATOM 797 C C . ALA A 1 97 ? -3.972 -1.053 10.457 1.00 91.56 97 ALA A C 1
ATOM 799 O O . ALA A 1 97 ? -4.426 -1.113 9.321 1.00 91.56 97 ALA A O 1
ATOM 800 N N . THR A 1 98 ? -3.077 -0.110 10.778 1.00 86.94 98 THR A N 1
ATOM 801 C CA . THR A 1 98 ? -2.689 1.002 9.880 1.00 86.94 98 THR A CA 1
ATOM 802 C C . THR A 1 98 ? -1.659 0.640 8.802 1.00 86.94 98 THR A C 1
ATOM 804 O O . THR A 1 98 ? -1.328 1.484 7.966 1.00 86.94 98 THR A O 1
ATOM 807 N N . GLY A 1 99 ? -1.115 -0.580 8.839 1.00 83.62 99 GLY A N 1
ATOM 808 C CA . GLY A 1 99 ? -0.034 -1.036 7.962 1.00 83.62 99 GLY A CA 1
ATOM 809 C C . GLY A 1 99 ? 1.301 -0.297 8.161 1.00 83.62 99 GLY A C 1
ATOM 810 O O . GLY A 1 99 ? 1.388 0.709 8.868 1.00 83.62 99 GLY A O 1
ATOM 811 N N . ASN A 1 100 ? 2.358 -0.791 7.501 1.00 75.12 100 ASN A N 1
ATOM 812 C CA . ASN A 1 100 ? 3.737 -0.299 7.682 1.00 75.12 100 ASN A CA 1
ATOM 813 C C . ASN A 1 100 ? 4.310 0.449 6.459 1.00 75.12 100 ASN A C 1
ATOM 815 O O . ASN A 1 100 ? 5.374 1.058 6.554 1.00 75.12 100 ASN A O 1
ATOM 819 N N . SER A 1 101 ? 3.616 0.439 5.317 1.00 74.38 101 SER A N 1
ATOM 820 C CA . SER A 1 101 ? 4.171 0.875 4.019 1.00 74.38 101 SER A CA 1
ATOM 821 C C . SER A 1 101 ? 3.769 2.294 3.589 1.00 74.38 101 SER A C 1
ATOM 823 O O . SER A 1 101 ? 4.035 2.700 2.460 1.00 74.38 101 SER A O 1
ATOM 825 N N . SER A 1 102 ? 3.117 3.069 4.460 1.00 69.88 102 SER A N 1
ATOM 826 C CA . SER A 1 102 ? 2.507 4.359 4.093 1.00 69.88 102 SER A CA 1
ATOM 827 C C . SER A 1 102 ? 3.481 5.543 4.050 1.00 69.88 102 SER A C 1
ATOM 829 O O . SER A 1 102 ? 3.206 6.540 3.379 1.00 69.88 102 SER A O 1
ATOM 831 N N . ARG A 1 103 ? 4.629 5.468 4.740 1.00 79.81 103 ARG A N 1
ATOM 832 C CA . ARG A 1 103 ? 5.606 6.569 4.804 1.00 79.81 103 ARG A CA 1
ATOM 833 C C . ARG A 1 103 ? 6.835 6.270 3.940 1.00 79.81 103 ARG A C 1
ATOM 835 O O . ARG A 1 103 ? 7.552 5.315 4.234 1.00 79.81 103 ARG A O 1
ATOM 842 N N . PRO A 1 104 ? 7.122 7.082 2.905 1.00 85.50 104 PRO A N 1
ATOM 843 C CA . PRO A 1 104 ? 8.278 6.858 2.049 1.00 85.50 104 PRO A CA 1
ATOM 844 C C . PRO A 1 104 ? 9.578 7.102 2.820 1.00 85.50 104 PRO A C 1
ATOM 846 O O . PRO A 1 104 ? 9.743 8.138 3.466 1.00 85.50 104 PRO A O 1
ATOM 849 N N . LYS A 1 105 ? 10.528 6.172 2.713 1.00 86.00 105 LYS A N 1
ATOM 850 C CA . LYS A 1 105 ? 11.880 6.339 3.254 1.00 86.00 105 LYS A CA 1
ATOM 851 C C . LYS A 1 105 ? 12.802 6.788 2.131 1.00 86.00 105 LYS A C 1
ATOM 853 O O . LYS A 1 105 ? 13.324 5.968 1.383 1.00 86.00 105 LYS A O 1
ATOM 858 N N . ILE A 1 106 ? 12.983 8.099 2.010 1.00 89.69 106 ILE A N 1
ATOM 859 C CA . ILE A 1 106 ? 13.815 8.691 0.960 1.00 89.69 106 ILE A CA 1
ATOM 860 C C . ILE A 1 106 ? 15.248 8.839 1.493 1.00 89.69 106 ILE A C 1
ATOM 862 O O . ILE A 1 106 ? 15.458 9.607 2.433 1.00 89.69 106 ILE A O 1
ATOM 866 N N . PRO A 1 107 ? 16.234 8.103 0.951 1.00 86.75 107 PRO A N 1
ATOM 867 C CA . PRO A 1 107 ? 17.633 8.293 1.318 1.00 86.75 107 PRO A CA 1
ATOM 868 C C . PRO A 1 107 ? 18.134 9.669 0.863 1.00 86.75 107 PRO A C 1
ATOM 870 O O . PRO A 1 107 ? 17.774 10.152 -0.210 1.00 86.75 107 PRO A O 1
ATOM 873 N N . ASN A 1 108 ? 18.987 10.289 1.676 1.00 89.06 108 ASN A N 1
ATOM 874 C CA . ASN A 1 108 ? 19.670 11.520 1.297 1.00 89.06 108 ASN A CA 1
ATOM 875 C C . ASN A 1 108 ? 20.966 11.172 0.555 1.00 89.06 108 ASN A C 1
ATOM 877 O O . ASN A 1 108 ? 21.847 10.537 1.136 1.00 89.06 108 ASN A O 1
ATOM 881 N N . PHE A 1 109 ? 21.087 11.594 -0.704 1.00 89.19 109 PHE A N 1
ATOM 882 C CA . PHE A 1 109 ? 22.320 11.439 -1.474 1.00 89.19 109 PHE A CA 1
ATOM 883 C C . PHE A 1 109 ? 23.019 12.790 -1.638 1.00 89.19 109 PHE A C 1
ATOM 885 O O . PHE A 1 109 ? 22.368 13.768 -2.025 1.00 89.19 109 PHE A O 1
ATOM 892 N N . PRO A 1 110 ? 24.342 12.866 -1.407 1.00 92.31 110 PRO A N 1
ATOM 893 C CA . PRO A 1 110 ? 25.113 14.061 -1.724 1.00 92.31 110 PRO A CA 1
ATOM 894 C C . PRO A 1 110 ? 24.895 14.487 -3.182 1.00 92.31 110 PRO A C 1
ATOM 896 O O . PRO A 1 110 ? 25.020 13.678 -4.098 1.00 92.31 110 PRO A O 1
ATOM 899 N N . GLY A 1 111 ? 24.541 15.755 -3.398 1.00 89.19 111 GLY A N 1
ATOM 900 C CA . GLY A 1 111 ? 24.304 16.300 -4.738 1.00 89.19 111 GLY A CA 1
ATOM 901 C C . GLY A 1 111 ? 22.942 15.970 -5.362 1.00 89.19 111 GLY A C 1
ATOM 902 O O . GLY A 1 111 ? 22.679 16.436 -6.470 1.00 89.19 111 GLY A O 1
ATOM 903 N N . ALA A 1 112 ? 22.052 15.236 -4.678 1.00 89.75 112 ALA A N 1
ATOM 904 C CA . ALA A 1 112 ? 20.721 14.917 -5.205 1.00 89.75 112 ALA A CA 1
ATOM 905 C C . ALA A 1 112 ? 19.924 16.173 -5.583 1.00 89.75 112 ALA A C 1
ATOM 907 O O . ALA A 1 112 ? 19.376 16.248 -6.676 1.00 89.75 112 ALA A O 1
ATOM 908 N N . SER A 1 113 ? 19.878 17.178 -4.707 1.00 86.38 113 SER A N 1
ATOM 909 C CA . SER A 1 113 ? 19.126 18.416 -4.951 1.00 86.38 113 SER A CA 1
ATOM 910 C C . SER A 1 113 ? 19.900 19.475 -5.739 1.00 86.38 113 SER A C 1
ATOM 912 O O . SER A 1 113 ? 19.278 20.323 -6.369 1.00 86.38 113 SER A O 1
ATOM 914 N N . SER A 1 114 ? 21.236 19.455 -5.699 1.00 91.06 114 SER A N 1
ATOM 915 C CA . SER A 1 114 ? 22.075 20.529 -6.249 1.00 91.06 114 SER A CA 1
ATOM 916 C C . SER A 1 114 ? 22.743 20.196 -7.584 1.00 91.06 114 SER A C 1
ATOM 918 O O . SER A 1 114 ? 22.962 21.098 -8.389 1.00 91.06 114 SER A O 1
ATOM 920 N N . ALA A 1 115 ? 23.071 18.926 -7.840 1.00 93.00 115 ALA A N 1
ATOM 921 C CA . ALA A 1 115 ? 23.817 18.506 -9.027 1.00 93.00 115 ALA A CA 1
ATOM 922 C C . ALA A 1 115 ? 22.951 17.738 -10.038 1.00 93.00 115 ALA A C 1
ATOM 924 O O . ALA A 1 115 ? 23.120 17.902 -11.250 1.00 93.00 115 ALA A O 1
ATOM 925 N N . PHE A 1 116 ? 22.014 16.906 -9.571 1.00 92.75 116 PHE A N 1
ATOM 926 C CA . PHE A 1 116 ? 21.169 16.115 -10.463 1.00 92.75 116 PHE A CA 1
ATOM 927 C C . PHE A 1 116 ? 19.987 16.931 -10.997 1.00 92.75 116 PHE A C 1
ATOM 929 O O . PHE A 1 116 ? 19.099 17.337 -10.255 1.00 92.75 116 PHE A O 1
ATOM 936 N N . ARG A 1 117 ? 19.955 17.131 -12.319 1.00 92.62 117 ARG A N 1
ATOM 937 C CA . ARG A 1 117 ? 18.912 17.911 -13.015 1.00 92.62 117 ARG A CA 1
ATOM 938 C C . ARG A 1 117 ? 17.775 17.066 -13.603 1.00 92.62 117 ARG A C 1
ATOM 940 O O . ARG A 1 117 ? 16.908 17.599 -14.286 1.00 92.62 117 ARG A O 1
ATOM 947 N N . GLY A 1 118 ? 17.814 15.747 -13.417 1.00 92.12 118 GLY A N 1
ATOM 948 C CA . GLY A 1 118 ? 16.782 14.836 -13.909 1.00 92.12 118 GLY A CA 1
ATOM 949 C C . GLY A 1 118 ? 15.600 14.690 -12.948 1.00 92.12 118 GLY A C 1
ATOM 950 O O . GLY A 1 118 ? 15.578 15.251 -11.854 1.00 92.12 118 GLY A O 1
ATOM 951 N N . ILE A 1 119 ? 14.626 13.873 -13.350 1.00 93.19 119 ILE A N 1
ATOM 952 C CA . ILE A 1 119 ? 13.471 13.527 -12.513 1.00 93.19 119 ILE A CA 1
ATOM 953 C C . ILE A 1 119 ? 13.927 12.596 -11.385 1.00 93.19 119 ILE A C 1
ATOM 955 O O . ILE A 1 119 ? 14.555 11.572 -11.643 1.00 93.19 119 ILE A O 1
ATOM 959 N N . GLN A 1 120 ? 13.568 12.939 -10.148 1.00 93.38 120 GLN A N 1
ATOM 960 C CA . GLN A 1 120 ? 13.775 12.107 -8.963 1.00 93.38 120 GLN A CA 1
ATOM 961 C C . GLN A 1 120 ? 12.438 11.884 -8.270 1.00 93.38 120 GLN A C 1
ATOM 963 O O . GLN A 1 120 ? 11.705 12.836 -8.001 1.00 93.38 120 GLN A O 1
ATOM 968 N N . LEU A 1 121 ? 12.117 10.629 -7.967 1.00 93.50 121 LEU A N 1
ATOM 969 C CA . LEU A 1 121 ? 10.904 10.281 -7.241 1.00 93.50 121 LEU A CA 1
ATOM 970 C C . LEU A 1 121 ? 11.094 9.000 -6.429 1.00 93.50 121 LEU A C 1
ATOM 972 O O . LEU A 1 121 ? 11.884 8.132 -6.785 1.00 93.50 121 LEU A O 1
ATOM 976 N N . HIS A 1 122 ? 10.348 8.897 -5.333 1.00 93.94 122 HIS A N 1
ATOM 977 C CA . HIS A 1 122 ? 10.174 7.651 -4.591 1.00 93.94 122 HIS A CA 1
ATOM 978 C C . HIS A 1 122 ? 9.094 6.797 -5.270 1.00 93.94 122 HIS A C 1
ATOM 980 O O . HIS A 1 122 ? 8.185 7.350 -5.890 1.00 93.94 122 HIS A O 1
ATOM 986 N N . THR A 1 123 ? 9.138 5.473 -5.103 1.00 91.69 123 THR A N 1
ATOM 987 C CA . THR A 1 123 ? 8.180 4.527 -5.712 1.00 91.69 123 THR A CA 1
ATOM 988 C C . THR A 1 123 ? 6.715 4.889 -5.431 1.00 91.69 123 THR A C 1
ATOM 990 O O . THR A 1 123 ? 5.875 4.787 -6.313 1.00 91.69 123 THR A O 1
ATOM 993 N N . SER A 1 124 ? 6.414 5.446 -4.254 1.00 89.75 124 SER A N 1
ATOM 994 C CA . SER A 1 124 ? 5.075 5.955 -3.886 1.00 89.75 124 SER A CA 1
ATOM 995 C C . SER A 1 124 ? 4.536 7.095 -4.767 1.00 89.75 124 SER A C 1
ATOM 997 O O . SER A 1 124 ? 3.348 7.413 -4.711 1.00 89.75 124 SER A O 1
ATOM 999 N N . ARG A 1 125 ? 5.395 7.748 -5.555 1.00 91.06 125 ARG A N 1
ATOM 1000 C CA . ARG A 1 125 ? 5.029 8.780 -6.537 1.00 91.06 125 ARG A CA 1
ATOM 1001 C C . ARG A 1 125 ? 5.154 8.289 -7.981 1.00 91.06 125 ARG A C 1
ATOM 1003 O O . ARG A 1 125 ? 4.894 9.064 -8.895 1.00 91.06 125 ARG A O 1
ATOM 1010 N N . TYR A 1 126 ? 5.562 7.040 -8.193 1.00 92.25 126 TYR A N 1
ATOM 1011 C CA . TYR A 1 126 ? 5.654 6.450 -9.520 1.00 92.25 126 TYR A CA 1
ATOM 1012 C C . TYR A 1 126 ? 4.251 6.128 -10.040 1.00 92.25 126 TYR A C 1
ATOM 1014 O O . TYR A 1 126 ? 3.454 5.489 -9.357 1.00 92.25 126 TYR A O 1
ATOM 1022 N N . THR A 1 127 ? 3.938 6.598 -11.244 1.00 88.81 127 THR A N 1
ATOM 1023 C CA . THR A 1 127 ? 2.621 6.416 -11.879 1.00 88.81 127 THR A CA 1
ATOM 1024 C C . THR A 1 127 ? 2.687 5.608 -13.174 1.00 88.81 127 THR A C 1
ATOM 1026 O O . THR A 1 127 ? 1.649 5.354 -13.781 1.00 88.81 127 THR A O 1
ATOM 1029 N N . GLY A 1 128 ? 3.885 5.180 -13.580 1.00 91.62 128 GLY A N 1
ATOM 1030 C CA . GLY A 1 128 ? 4.126 4.351 -14.759 1.00 91.62 128 GLY A CA 1
ATOM 1031 C C . GLY A 1 128 ? 5.357 4.781 -15.562 1.00 91.62 128 GLY A C 1
ATOM 1032 O O . GLY A 1 128 ? 5.805 5.931 -15.493 1.00 91.62 128 GLY A O 1
ATOM 1033 N N . GLY A 1 129 ? 5.890 3.854 -16.353 1.00 93.12 129 GLY A N 1
ATOM 1034 C CA . GLY A 1 129 ? 7.154 3.999 -17.073 1.00 93.12 129 GLY A CA 1
ATOM 1035 C C . GLY A 1 129 ? 7.111 4.921 -18.288 1.00 93.12 129 GLY A C 1
ATOM 1036 O O . GLY A 1 129 ? 8.146 5.441 -18.695 1.00 93.12 129 GLY A O 1
ATOM 1037 N N . LYS A 1 130 ? 5.922 5.205 -18.836 1.00 93.69 130 LYS A N 1
ATOM 1038 C CA . LYS A 1 130 ? 5.744 5.937 -20.107 1.00 93.69 130 LYS A CA 1
ATOM 1039 C C . LYS A 1 130 ? 6.444 7.299 -20.155 1.00 93.69 130 LYS A C 1
ATOM 1041 O O . LYS A 1 130 ? 6.983 7.686 -21.187 1.00 93.69 130 LYS A O 1
ATOM 1046 N N . VAL A 1 131 ? 6.478 8.032 -19.040 1.00 94.06 131 VAL A N 1
ATOM 1047 C CA . VAL A 1 131 ? 7.140 9.353 -18.962 1.00 94.06 131 VAL A CA 1
ATOM 1048 C C . VAL A 1 131 ? 8.673 9.271 -19.046 1.00 94.06 131 VAL A C 1
ATOM 1050 O O . VAL A 1 131 ? 9.350 10.293 -19.192 1.00 94.06 131 VAL A O 1
ATOM 1053 N N . PHE A 1 132 ? 9.227 8.060 -18.967 1.00 96.06 132 PHE A N 1
ATOM 1054 C CA . PHE A 1 132 ? 10.654 7.766 -19.027 1.00 96.06 132 PHE A CA 1
ATOM 1055 C C . PHE A 1 132 ? 11.102 7.143 -20.356 1.00 96.06 132 PHE A C 1
ATOM 1057 O O . PHE A 1 132 ? 12.279 6.805 -20.484 1.00 96.06 132 PHE A O 1
ATOM 1064 N N . ALA A 1 133 ? 10.221 7.048 -21.357 1.00 97.00 133 ALA A N 1
ATOM 1065 C CA . ALA A 1 133 ? 10.579 6.567 -22.689 1.00 97.00 133 ALA A CA 1
ATOM 1066 C C . ALA A 1 133 ? 11.801 7.323 -23.256 1.00 97.00 133 ALA A C 1
ATOM 1068 O O . ALA A 1 133 ? 11.907 8.549 -23.146 1.00 97.00 133 ALA A O 1
ATOM 1069 N N . GLY A 1 134 ? 12.767 6.580 -23.800 1.00 97.19 134 GLY A N 1
ATOM 1070 C CA . GLY A 1 134 ? 14.044 7.086 -24.314 1.00 97.19 134 GLY A CA 1
ATOM 1071 C C . GLY A 1 134 ? 15.025 7.610 -23.255 1.00 97.19 134 GLY A C 1
ATOM 1072 O O . GLY A 1 134 ? 16.145 7.991 -23.596 1.00 97.19 134 GLY A O 1
ATOM 1073 N N . LYS A 1 135 ? 14.659 7.642 -21.966 1.00 97.31 135 LYS A N 1
ATOM 1074 C CA . LYS A 1 135 ? 15.539 8.119 -20.887 1.00 97.31 135 LYS A CA 1
ATOM 1075 C C . LYS A 1 135 ? 16.411 6.993 -20.338 1.00 97.31 135 LYS A C 1
ATOM 1077 O O . LYS A 1 135 ? 16.055 5.822 -20.396 1.00 97.31 135 LYS A O 1
ATOM 1082 N N . ARG A 1 136 ? 17.541 7.371 -19.742 1.00 98.00 136 ARG A N 1
ATOM 1083 C CA . ARG A 1 136 ? 18.372 6.472 -18.932 1.00 98.00 136 ARG A CA 1
ATOM 1084 C C . ARG A 1 136 ? 17.923 6.580 -17.482 1.00 98.00 136 ARG A C 1
ATOM 1086 O O . ARG A 1 136 ? 17.970 7.676 -16.922 1.00 98.00 136 ARG A O 1
ATOM 1093 N N . VAL A 1 137 ? 17.468 5.477 -16.901 1.00 98.06 137 VAL A N 1
ATOM 1094 C CA . VAL A 1 137 ? 16.839 5.456 -15.578 1.00 98.06 137 VAL A CA 1
ATOM 1095 C C . VAL A 1 137 ? 17.641 4.588 -14.621 1.00 98.06 137 VAL A C 1
ATOM 1097 O O . VAL A 1 137 ? 18.051 3.480 -14.960 1.00 98.06 137 VAL A O 1
ATOM 1100 N N . VAL A 1 138 ? 17.846 5.106 -13.411 1.00 96.94 138 VAL A N 1
ATOM 1101 C CA . VAL A 1 138 ? 18.462 4.379 -12.301 1.00 96.94 138 VAL A CA 1
ATOM 1102 C C . VAL A 1 138 ? 17.394 4.117 -11.244 1.00 96.94 138 VAL A C 1
ATOM 1104 O O . VAL A 1 138 ? 16.759 5.055 -10.764 1.00 96.94 138 VAL A O 1
ATOM 1107 N N . VAL A 1 139 ? 17.207 2.851 -10.877 1.00 96.69 139 VAL A N 1
ATOM 1108 C CA . VAL A 1 139 ? 16.299 2.406 -9.814 1.00 96.69 139 VAL A CA 1
ATOM 1109 C C . VAL A 1 139 ? 17.135 2.024 -8.600 1.00 96.69 139 VAL A C 1
ATOM 1111 O O . VAL A 1 139 ? 18.043 1.205 -8.697 1.00 96.69 139 VAL A O 1
ATOM 1114 N N . ILE A 1 140 ? 16.857 2.631 -7.448 1.00 95.06 140 ILE A N 1
ATOM 1115 C CA . ILE A 1 140 ? 17.619 2.389 -6.220 1.00 95.06 140 ILE A CA 1
ATOM 1116 C C . ILE A 1 140 ? 16.807 1.475 -5.302 1.00 95.06 140 ILE A C 1
ATOM 1118 O O . ILE A 1 140 ? 15.770 1.882 -4.782 1.00 95.06 140 ILE A O 1
ATOM 1122 N N . GLY A 1 141 ? 17.317 0.265 -5.068 1.00 92.31 141 GLY A N 1
ATOM 1123 C CA . GLY A 1 141 ? 16.680 -0.763 -4.249 1.00 92.31 141 GLY A CA 1
ATOM 1124 C C . GLY A 1 141 ? 16.200 -1.968 -5.062 1.00 92.31 141 GLY A C 1
ATOM 1125 O O . GLY A 1 141 ? 15.647 -1.823 -6.147 1.00 92.31 141 GLY A O 1
ATOM 1126 N N . SER A 1 142 ? 16.396 -3.157 -4.491 1.00 92.62 142 SER A N 1
ATOM 1127 C CA . SER A 1 142 ? 16.135 -4.475 -5.090 1.00 92.62 142 SER A CA 1
ATOM 1128 C C . SER A 1 142 ? 15.094 -5.268 -4.286 1.00 92.62 142 SER A C 1
ATOM 1130 O O . SER A 1 142 ? 15.290 -6.442 -3.969 1.00 92.62 142 SER A O 1
ATOM 1132 N N . ASN A 1 143 ? 14.021 -4.588 -3.878 1.00 88.56 143 ASN A N 1
ATOM 1133 C CA . ASN A 1 143 ? 12.814 -5.220 -3.333 1.00 88.56 143 ASN A CA 1
ATOM 1134 C C . ASN A 1 143 ? 11.754 -5.333 -4.449 1.00 88.56 143 ASN A C 1
ATOM 1136 O O . ASN A 1 143 ? 11.972 -4.771 -5.522 1.00 88.56 143 ASN A O 1
ATOM 1140 N N . ASN A 1 144 ? 10.614 -5.984 -4.201 1.00 89.12 144 ASN A N 1
ATOM 1141 C CA . ASN A 1 144 ? 9.570 -6.264 -5.203 1.00 89.12 144 ASN A CA 1
ATOM 1142 C C . ASN A 1 144 ? 9.231 -5.044 -6.074 1.00 89.12 144 ASN A C 1
ATOM 1144 O O . ASN A 1 144 ? 9.419 -5.083 -7.285 1.00 89.12 144 ASN A O 1
ATOM 1148 N N . SER A 1 145 ? 8.911 -3.898 -5.457 1.00 91.06 145 SER A N 1
ATOM 1149 C CA . SER A 1 145 ? 8.596 -2.675 -6.212 1.00 91.06 145 SER A CA 1
ATOM 1150 C C . SER A 1 145 ? 9.733 -2.190 -7.117 1.00 91.06 145 SER A C 1
ATOM 1152 O O . SER A 1 145 ? 9.475 -1.554 -8.131 1.00 91.06 145 SER A O 1
ATOM 1154 N N . GLY A 1 146 ? 10.993 -2.432 -6.747 1.00 93.12 146 GLY A N 1
ATOM 1155 C CA . GLY A 1 146 ? 12.142 -2.085 -7.582 1.00 93.12 146 GLY A CA 1
ATOM 1156 C C . GLY A 1 146 ? 12.200 -2.941 -8.846 1.00 93.12 146 GLY A C 1
ATOM 1157 O O . GLY A 1 146 ? 12.448 -2.406 -9.923 1.00 93.12 146 GLY A O 1
ATOM 1158 N N . PHE A 1 147 ? 11.924 -4.243 -8.726 1.00 93.25 147 PHE A N 1
ATOM 1159 C CA . PHE A 1 147 ? 11.844 -5.154 -9.870 1.00 93.25 147 PHE A CA 1
ATOM 1160 C C . PHE A 1 147 ? 10.661 -4.815 -10.782 1.00 93.25 147 PHE A C 1
ATOM 1162 O O . PHE A 1 147 ? 10.879 -4.637 -11.980 1.00 93.25 147 PHE A O 1
ATOM 1169 N N . ASP A 1 148 ? 9.465 -4.605 -10.222 1.00 92.38 148 ASP A N 1
ATOM 1170 C CA . ASP A 1 148 ? 8.268 -4.242 -10.997 1.00 92.38 148 ASP A CA 1
ATOM 1171 C C . ASP A 1 148 ? 8.473 -2.941 -11.786 1.00 92.38 148 ASP A C 1
ATOM 1173 O O . ASP A 1 148 ? 8.125 -2.841 -12.961 1.00 92.38 148 ASP A O 1
ATOM 1177 N N . ILE A 1 149 ? 9.084 -1.932 -11.155 1.00 95.50 149 ILE A N 1
ATOM 1178 C CA . ILE A 1 149 ? 9.381 -0.651 -11.807 1.00 95.50 149 ILE A CA 1
ATOM 1179 C C . ILE A 1 149 ? 10.446 -0.823 -12.888 1.00 95.50 149 ILE A C 1
ATOM 1181 O O . ILE A 1 149 ? 10.335 -0.206 -13.943 1.00 95.50 149 ILE A O 1
ATOM 1185 N N . CYS A 1 150 ? 11.483 -1.633 -12.657 1.00 96.25 150 CYS A N 1
ATOM 1186 C CA . CYS A 1 150 ? 12.478 -1.911 -13.690 1.00 96.25 150 CYS A CA 1
ATOM 1187 C C . CYS A 1 150 ? 11.845 -2.552 -14.928 1.00 96.25 150 CYS A C 1
ATOM 1189 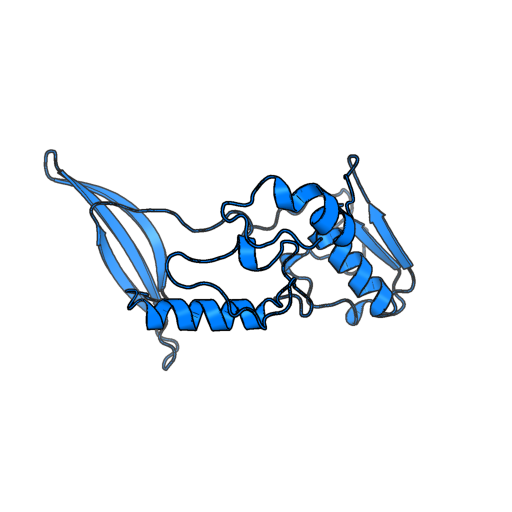O O . CYS A 1 150 ? 12.169 -2.145 -16.045 1.00 96.25 150 CYS A O 1
ATOM 1191 N N . GLN A 1 151 ? 10.940 -3.512 -14.723 1.00 94.69 151 GLN A N 1
ATOM 1192 C CA . GLN A 1 151 ? 10.197 -4.150 -15.802 1.00 94.69 151 GLN A CA 1
ATOM 1193 C C . GLN A 1 151 ? 9.306 -3.138 -16.537 1.00 94.69 151 GLN A C 1
ATOM 1195 O O . GLN A 1 151 ? 9.464 -2.982 -17.745 1.00 94.69 151 GLN A O 1
ATOM 1200 N N . ASP A 1 152 ? 8.465 -2.376 -15.827 1.00 95.88 152 ASP A N 1
ATOM 1201 C CA . ASP A 1 152 ? 7.591 -1.363 -16.446 1.00 95.88 152 ASP A CA 1
ATOM 1202 C C . ASP A 1 152 ? 8.405 -0.303 -17.211 1.00 95.88 152 ASP A C 1
ATOM 1204 O O . ASP A 1 152 ? 8.072 0.067 -18.331 1.00 95.88 152 ASP A O 1
ATOM 1208 N N . LEU A 1 153 ? 9.537 0.163 -16.673 1.00 97.00 153 LEU A N 1
ATOM 1209 C CA . LEU A 1 153 ? 10.418 1.100 -17.382 1.00 97.00 153 LEU A CA 1
ATOM 1210 C C . LEU A 1 153 ? 10.960 0.523 -18.694 1.00 97.00 153 LEU A C 1
ATOM 1212 O O . LEU A 1 153 ? 11.008 1.241 -19.696 1.00 97.00 153 LEU A O 1
ATOM 1216 N N . TRP A 1 154 ? 11.384 -0.743 -18.684 1.00 96.69 154 TRP A N 1
ATOM 1217 C CA . TRP A 1 154 ? 11.870 -1.423 -19.881 1.00 96.69 154 TRP A CA 1
ATOM 1218 C C . TRP A 1 154 ? 10.745 -1.573 -20.913 1.00 96.69 154 T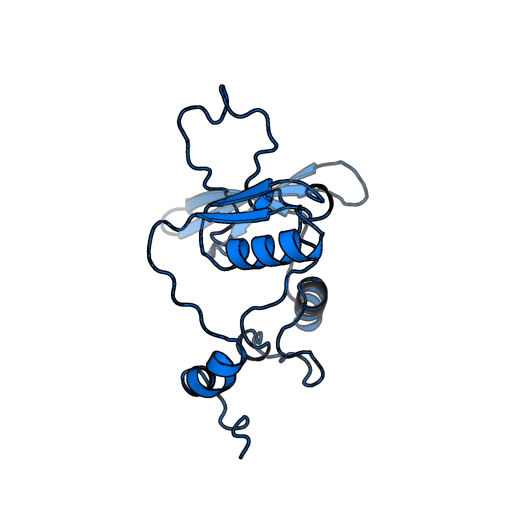RP A C 1
ATOM 1220 O O . TRP A 1 154 ? 10.921 -1.177 -22.065 1.00 96.69 154 TRP A O 1
ATOM 1230 N N . GLU A 1 155 ? 9.570 -2.051 -20.492 1.00 96.50 155 GLU A N 1
ATOM 1231 C CA . GLU A 1 155 ? 8.413 -2.294 -21.369 1.00 96.50 155 GLU A CA 1
ATOM 1232 C C . GLU A 1 155 ? 7.882 -0.997 -21.991 1.00 96.50 155 GLU A C 1
ATOM 1234 O O . GLU A 1 155 ? 7.442 -0.977 -23.139 1.00 96.50 155 GLU A O 1
ATOM 1239 N N . GLN A 1 156 ? 7.977 0.115 -21.259 1.00 96.94 156 GLN A N 1
ATOM 1240 C CA . GLN A 1 156 ? 7.566 1.443 -21.719 1.00 96.94 156 GLN A CA 1
ATOM 1241 C C . GLN A 1 156 ? 8.651 2.173 -22.535 1.00 96.94 156 GLN A C 1
ATOM 1243 O O . GLN A 1 156 ? 8.494 3.354 -22.862 1.00 96.94 156 GLN A O 1
ATOM 1248 N N . GLY A 1 157 ? 9.748 1.494 -22.884 1.00 96.88 157 GLY A N 1
ATOM 1249 C CA . GLY A 1 157 ? 10.746 1.987 -23.830 1.00 96.88 157 GLY A CA 1
ATOM 1250 C C . GLY A 1 157 ? 11.776 2.945 -23.237 1.00 96.88 157 GLY A C 1
ATOM 1251 O O . GLY A 1 157 ? 12.267 3.826 -23.948 1.00 96.88 157 GLY A O 1
ATOM 1252 N N . ALA A 1 158 ? 12.114 2.830 -21.948 1.00 97.81 158 ALA A N 1
ATOM 1253 C CA . ALA A 1 158 ? 13.285 3.519 -21.407 1.00 97.81 158 ALA A CA 1
ATOM 1254 C C . ALA A 1 158 ? 14.546 3.126 -22.202 1.00 97.81 158 ALA A C 1
ATOM 1256 O O . ALA A 1 158 ? 14.756 1.963 -22.533 1.00 97.81 158 ALA A O 1
ATOM 1257 N N . GLY A 1 159 ? 15.411 4.100 -22.497 1.00 97.69 159 GLY A N 1
ATOM 1258 C CA . GLY A 1 159 ? 16.638 3.862 -23.265 1.00 97.69 159 GLY A CA 1
ATOM 1259 C C . GLY A 1 159 ? 17.654 2.992 -22.518 1.00 97.69 159 GLY A C 1
ATOM 1260 O O . GLY A 1 159 ? 18.436 2.280 -23.139 1.00 97.69 159 GLY A O 1
ATOM 1261 N N . SER A 1 160 ? 17.643 3.035 -21.183 1.00 98.06 160 SER A N 1
ATOM 1262 C CA . SER A 1 160 ? 18.336 2.062 -20.335 1.00 98.06 160 SER A CA 1
ATOM 1263 C C . SER A 1 160 ? 17.728 2.034 -18.935 1.00 98.06 160 SER A C 1
ATOM 1265 O O . SER A 1 160 ? 17.313 3.076 -18.421 1.00 98.06 160 SER A O 1
ATOM 1267 N N . VAL A 1 161 ? 17.765 0.872 -18.285 1.00 98.19 161 VAL A N 1
ATOM 1268 C CA . VAL A 1 161 ? 17.346 0.695 -16.889 1.00 98.19 161 VAL A CA 1
ATOM 1269 C C . VAL A 1 161 ? 18.493 0.064 -16.105 1.00 98.19 161 VAL A C 1
ATOM 1271 O O . VAL A 1 161 ? 19.024 -0.972 -16.497 1.00 98.19 161 VAL A O 1
ATOM 1274 N N . THR A 1 162 ? 18.902 0.696 -15.008 1.00 97.75 162 THR A N 1
ATOM 1275 C CA . THR A 1 162 ? 19.967 0.194 -14.129 1.00 97.75 162 THR A CA 1
ATOM 1276 C C . THR A 1 162 ? 19.462 0.124 -12.698 1.00 97.75 162 THR A C 1
ATOM 1278 O O . THR A 1 162 ? 19.084 1.145 -12.128 1.00 97.75 162 THR A O 1
ATOM 1281 N N . MET A 1 163 ? 19.486 -1.065 -12.097 1.00 96.56 163 MET A N 1
ATOM 1282 C CA . MET A 1 163 ? 19.159 -1.242 -10.684 1.00 96.56 163 MET A CA 1
ATOM 1283 C C . MET A 1 163 ? 20.425 -1.145 -9.827 1.00 96.56 163 MET A C 1
ATOM 1285 O O . MET A 1 163 ? 21.419 -1.814 -10.098 1.00 96.56 163 MET A O 1
ATOM 1289 N N . ILE A 1 164 ? 20.376 -0.335 -8.770 1.00 94.88 164 ILE A N 1
ATOM 1290 C CA . ILE A 1 164 ? 21.406 -0.278 -7.733 1.00 94.88 164 ILE A CA 1
ATOM 1291 C C . ILE A 1 164 ? 20.926 -1.075 -6.528 1.00 94.88 164 ILE A C 1
ATOM 1293 O O . ILE A 1 164 ? 19.928 -0.742 -5.883 1.00 94.88 164 ILE A O 1
ATOM 1297 N N . GLN A 1 165 ? 21.699 -2.100 -6.200 1.00 93.81 165 GLN A N 1
ATOM 1298 C CA . GLN A 1 165 ? 21.450 -3.015 -5.104 1.00 93.81 165 GLN A CA 1
ATOM 1299 C C . GLN A 1 165 ? 22.569 -2.899 -4.070 1.00 93.81 165 GLN A C 1
ATOM 1301 O O . GLN A 1 165 ? 23.748 -2.945 -4.408 1.00 93.81 165 GLN A O 1
ATOM 1306 N N . ARG A 1 166 ? 22.202 -2.740 -2.793 1.00 90.88 166 ARG A N 1
ATOM 1307 C CA . ARG A 1 166 ? 23.182 -2.620 -1.699 1.00 90.88 166 ARG A CA 1
ATOM 1308 C C . ARG A 1 166 ? 23.656 -3.980 -1.187 1.00 90.88 166 ARG A C 1
ATOM 1310 O O . ARG A 1 166 ? 24.819 -4.135 -0.841 1.00 90.88 166 ARG A O 1
ATOM 1317 N N . THR A 1 167 ? 22.740 -4.935 -1.080 1.00 89.12 167 THR A N 1
ATOM 1318 C CA . THR A 1 167 ? 22.954 -6.273 -0.508 1.00 89.12 167 THR A CA 1
ATOM 1319 C C . THR A 1 167 ? 22.292 -7.306 -1.399 1.00 89.12 167 THR A C 1
ATOM 1321 O O . THR A 1 167 ? 21.277 -6.984 -2.012 1.00 89.12 167 THR A O 1
ATOM 1324 N N . GLY A 1 168 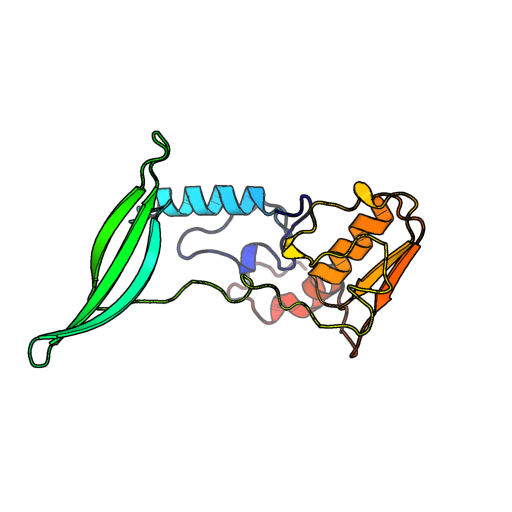? 22.825 -8.530 -1.447 1.00 85.56 168 GLY A N 1
ATOM 1325 C CA . GLY A 1 168 ? 22.234 -9.648 -2.192 1.00 85.56 168 GLY A CA 1
ATOM 1326 C C . GLY A 1 168 ? 20.729 -9.806 -1.926 1.00 85.56 168 GLY A C 1
ATOM 1327 O O . GLY A 1 168 ? 20.286 -9.675 -0.788 1.00 85.56 168 GLY A O 1
ATOM 1328 N N . SER A 1 169 ? 19.964 -10.062 -2.986 1.00 86.38 169 SER A N 1
ATOM 1329 C CA . SER A 1 169 ? 18.519 -10.298 -2.980 1.00 86.38 169 SER A CA 1
ATOM 1330 C C . SER A 1 169 ? 18.320 -11.677 -3.588 1.00 86.38 169 SER A C 1
ATOM 1332 O O . SER A 1 169 ? 18.850 -11.945 -4.667 1.00 86.38 169 SER A O 1
ATOM 1334 N N . MET A 1 170 ? 17.584 -12.547 -2.903 1.00 87.25 170 MET A N 1
ATOM 1335 C CA . MET A 1 170 ? 17.151 -13.812 -3.484 1.00 87.25 170 MET A CA 1
ATOM 1336 C C . MET A 1 170 ? 16.009 -13.522 -4.455 1.00 87.25 170 MET A C 1
ATOM 1338 O O . MET A 1 170 ? 15.048 -12.850 -4.090 1.00 87.25 170 MET A O 1
ATOM 1342 N N . ILE A 1 171 ? 16.135 -14.009 -5.684 1.00 86.75 171 ILE A N 1
ATOM 1343 C CA . ILE A 1 171 ? 15.099 -13.895 -6.708 1.00 86.75 171 ILE A CA 1
ATOM 1344 C C . ILE A 1 171 ? 14.570 -15.301 -6.948 1.00 86.75 171 ILE A C 1
ATOM 1346 O O . ILE A 1 171 ? 15.345 -16.217 -7.222 1.00 86.75 171 ILE A O 1
ATOM 1350 N N . VAL A 1 172 ? 13.258 -15.464 -6.824 1.00 86.75 172 VAL A N 1
ATOM 1351 C CA . VAL A 1 172 ? 12.573 -16.742 -7.012 1.00 86.75 172 VAL A CA 1
ATOM 1352 C C . VAL A 1 172 ? 11.492 -16.528 -8.063 1.00 86.75 172 VAL A C 1
ATOM 1354 O O . VAL A 1 172 ? 10.760 -15.543 -7.998 1.00 86.75 172 VAL A O 1
ATOM 1357 N N . SER A 1 173 ? 11.414 -17.413 -9.058 1.00 86.19 173 SER A N 1
ATOM 1358 C CA . SER A 1 173 ? 10.339 -17.346 -10.050 1.00 86.19 173 SER A CA 1
ATOM 1359 C C . SER A 1 173 ? 9.008 -17.764 -9.432 1.00 86.19 173 SER A C 1
ATOM 1361 O O . SER A 1 173 ? 8.983 -18.621 -8.546 1.00 86.19 173 SER A O 1
ATOM 1363 N N . SER A 1 174 ? 7.900 -17.228 -9.949 1.00 80.56 174 SER A N 1
ATOM 1364 C CA . SER A 1 174 ? 6.553 -17.678 -9.581 1.00 80.56 174 SER A CA 1
ATOM 1365 C C . SER A 1 174 ? 6.419 -19.198 -9.703 1.00 80.56 174 SER A C 1
ATOM 1367 O O . SER A 1 174 ? 5.964 -19.836 -8.763 1.00 80.56 174 SER A O 1
ATOM 1369 N N . ASP A 1 175 ? 6.931 -19.802 -10.780 1.00 82.88 175 ASP A N 1
ATOM 1370 C CA . ASP A 1 175 ? 6.929 -21.262 -10.964 1.00 82.88 175 ASP A CA 1
ATOM 1371 C C . ASP A 1 175 ? 7.659 -22.010 -9.841 1.00 82.88 175 ASP A C 1
ATOM 1373 O O . ASP A 1 175 ? 7.212 -23.065 -9.396 1.00 82.88 175 ASP A O 1
ATOM 1377 N N . SER A 1 176 ? 8.778 -21.467 -9.353 1.00 84.75 176 SER A N 1
ATOM 1378 C CA . SER A 1 176 ? 9.530 -22.075 -8.251 1.00 84.75 176 SER A CA 1
ATOM 1379 C C . SER A 1 176 ? 8.785 -21.944 -6.923 1.00 84.75 176 SER A C 1
ATOM 1381 O O . SER A 1 176 ? 8.795 -22.887 -6.135 1.00 84.75 176 SER A O 1
ATOM 1383 N N . VAL A 1 177 ? 8.108 -20.814 -6.685 1.00 79.38 177 VAL A N 1
ATOM 1384 C CA . VAL A 1 177 ? 7.228 -20.636 -5.516 1.00 79.38 177 VAL A CA 1
ATOM 1385 C C . VAL A 1 177 ? 6.079 -21.640 -5.568 1.00 79.38 177 VAL A C 1
ATOM 1387 O O . VAL A 1 177 ? 5.830 -22.330 -4.580 1.00 79.38 177 VAL A O 1
ATOM 1390 N N . LEU A 1 178 ? 5.435 -21.783 -6.729 1.00 76.69 178 LEU A N 1
ATOM 1391 C CA . LEU A 1 178 ? 4.344 -22.733 -6.919 1.00 76.69 178 LEU A CA 1
ATOM 1392 C C . LEU A 1 178 ? 4.816 -24.182 -6.707 1.00 76.69 178 LEU A C 1
ATOM 1394 O O . LEU A 1 178 ? 4.168 -24.957 -6.013 1.00 76.69 178 LEU A O 1
ATOM 1398 N N . LYS A 1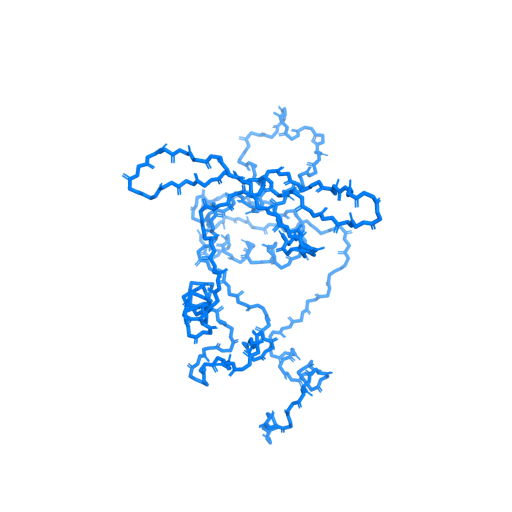 179 ? 5.979 -24.546 -7.254 1.00 79.19 179 LYS A N 1
ATOM 1399 C CA . LYS A 1 179 ? 6.488 -25.920 -7.198 1.00 79.19 179 LYS A CA 1
ATOM 1400 C C . LYS A 1 179 ? 7.072 -26.314 -5.839 1.00 79.19 179 LYS A C 1
ATOM 1402 O O . LYS A 1 179 ? 6.926 -27.462 -5.428 1.00 79.19 179 LYS A O 1
ATOM 1407 N N . TYR A 1 180 ? 7.773 -25.401 -5.167 1.00 80.69 180 TYR A N 1
ATOM 1408 C CA . TYR A 1 180 ? 8.594 -25.732 -3.993 1.00 80.69 180 TYR A CA 1
ATOM 1409 C C . TYR A 1 180 ? 8.232 -24.960 -2.719 1.00 80.69 180 TYR A C 1
ATOM 1411 O O . TYR A 1 180 ? 8.709 -25.321 -1.650 1.00 80.69 180 TYR A O 1
ATOM 1419 N N . GLY A 1 181 ? 7.445 -23.886 -2.803 1.00 68.31 181 GLY A N 1
ATOM 1420 C CA . GLY A 1 181 ? 7.082 -23.066 -1.641 1.00 68.31 181 GLY A CA 1
ATOM 1421 C C . GLY A 1 181 ? 5.687 -23.365 -1.096 1.00 68.31 181 GLY A C 1
ATOM 1422 O O . GLY A 1 181 ? 5.468 -23.305 0.111 1.00 68.31 181 GLY A O 1
ATOM 1423 N N . LEU A 1 182 ? 4.750 -23.716 -1.979 1.00 64.19 182 LEU A N 1
ATOM 1424 C CA . LEU A 1 182 ? 3.326 -23.814 -1.654 1.00 64.19 182 LEU A CA 1
ATOM 1425 C C . LEU A 1 182 ? 2.973 -24.890 -0.614 1.00 64.19 182 LEU A C 1
ATOM 1427 O O . LEU A 1 182 ? 2.110 -24.680 0.231 1.00 64.19 182 LEU A O 1
ATOM 1431 N N . PHE A 1 183 ? 3.654 -26.037 -0.616 1.00 64.88 183 PHE A N 1
ATOM 1432 C CA . PHE A 1 183 ? 3.329 -27.115 0.326 1.00 64.88 183 PHE A CA 1
ATOM 1433 C C . PHE A 1 183 ? 3.664 -26.771 1.789 1.00 64.88 183 PHE A C 1
ATOM 1435 O O . PHE A 1 183 ? 3.173 -27.434 2.697 1.00 64.88 183 PHE A O 1
ATOM 1442 N N . LEU A 1 184 ? 4.499 -25.753 2.032 1.00 59.19 184 LEU A N 1
ATOM 1443 C CA . LEU A 1 184 ? 4.973 -25.395 3.374 1.00 59.19 184 LEU A CA 1
ATOM 1444 C C . LEU A 1 184 ? 3.941 -24.630 4.212 1.00 59.19 184 LEU A C 1
ATOM 1446 O O . LEU A 1 184 ? 4.112 -24.527 5.423 1.00 59.19 184 LEU A O 1
ATOM 1450 N N . PHE A 1 185 ? 2.898 -24.084 3.587 1.00 57.53 185 PHE A N 1
ATOM 1451 C CA . PHE A 1 185 ? 1.937 -23.187 4.243 1.00 57.53 185 PHE A CA 1
ATOM 1452 C C . PHE A 1 185 ? 0.482 -23.571 3.960 1.00 57.53 185 PHE A C 1
ATOM 1454 O O . PHE A 1 185 ? -0.417 -22.747 4.099 1.00 57.53 185 PHE A O 1
ATOM 1461 N N . ASN A 1 186 ? 0.255 -24.803 3.512 1.00 54.69 186 ASN A N 1
ATOM 1462 C CA . ASN A 1 186 ? -1.071 -25.253 3.140 1.00 54.69 186 ASN A CA 1
ATOM 1463 C C . ASN A 1 186 ? -1.806 -25.793 4.378 1.00 54.69 186 ASN A C 1
ATOM 1465 O O . ASN A 1 186 ? -1.350 -26.763 4.983 1.00 54.69 186 ASN A O 1
ATOM 1469 N N . GLU A 1 187 ? -2.931 -25.175 4.750 1.00 54.97 187 GLU A N 1
ATOM 1470 C CA . GLU A 1 187 ? -3.849 -25.725 5.762 1.00 54.97 187 GLU A CA 1
ATOM 1471 C C . GLU A 1 187 ? -4.868 -26.719 5.158 1.00 54.97 187 GLU A C 1
ATOM 1473 O O . GLU A 1 187 ? -5.546 -27.410 5.915 1.00 54.97 187 GLU A O 1
ATOM 1478 N N . ASP A 1 188 ? -4.942 -26.871 3.823 1.00 48.00 188 ASP A N 1
ATOM 1479 C CA . ASP A 1 188 ? -5.888 -27.784 3.154 1.00 48.00 188 ASP A CA 1
ATOM 1480 C C . ASP A 1 188 ? -5.206 -28.692 2.093 1.00 48.00 188 ASP A C 1
ATOM 1482 O O . ASP A 1 188 ? -4.665 -28.196 1.100 1.00 48.00 188 ASP A O 1
ATOM 1486 N N . PRO A 1 189 ? -5.224 -30.034 2.236 1.00 46.66 189 PRO A N 1
ATOM 1487 C CA . PRO A 1 189 ? -4.542 -30.980 1.337 1.00 46.66 189 PRO A CA 1
ATOM 1488 C C . PRO A 1 189 ? -5.099 -31.068 -0.102 1.00 46.66 189 PRO A C 1
ATOM 1490 O O . PRO A 1 189 ? -4.619 -31.875 -0.895 1.00 46.66 189 PRO A O 1
ATOM 1493 N N . GLN A 1 190 ? -6.092 -30.263 -0.487 1.00 49.31 190 GLN A N 1
ATOM 1494 C CA . GLN A 1 190 ? -6.792 -30.396 -1.776 1.00 49.31 190 GLN A CA 1
ATOM 1495 C C . GLN A 1 190 ? -6.034 -29.877 -3.015 1.00 49.31 190 GLN A C 1
ATOM 1497 O O . GLN A 1 190 ? -6.490 -30.106 -4.133 1.00 49.31 190 GLN A O 1
ATOM 1502 N N . TYR A 1 191 ? -4.875 -29.229 -2.858 1.00 46.03 191 TYR A N 1
ATOM 1503 C CA . TYR A 1 191 ? -4.069 -28.697 -3.974 1.00 46.03 191 TYR A CA 1
ATOM 1504 C C . TYR A 1 191 ? -2.852 -29.564 -4.341 1.00 46.03 191 TYR A C 1
ATOM 1506 O O . TYR A 1 191 ? -1.861 -29.067 -4.879 1.00 46.03 191 TYR A O 1
ATOM 1514 N N . HIS A 1 192 ? -2.910 -30.871 -4.080 1.00 42.75 192 HIS A N 1
ATOM 1515 C CA . HIS A 1 192 ? -1.990 -31.816 -4.710 1.00 42.75 192 HIS A CA 1
ATOM 1516 C C . HIS A 1 192 ? -2.467 -32.102 -6.138 1.00 42.75 192 HIS A C 1
ATOM 1518 O O . HIS A 1 192 ? -3.355 -32.922 -6.353 1.00 42.75 192 HIS A O 1
ATOM 1524 N N . HIS A 1 193 ? -1.887 -31.411 -7.118 1.00 39.91 193 HIS A N 1
ATOM 1525 C CA . HIS A 1 193 ? -1.909 -31.896 -8.494 1.00 39.91 193 HIS A CA 1
ATOM 1526 C C . HIS A 1 193 ? -0.781 -32.920 -8.665 1.00 39.91 193 HIS A C 1
ATOM 1528 O O . HIS A 1 193 ? 0.367 -32.628 -8.321 1.00 39.91 193 HIS A O 1
ATOM 1534 N N . GLU A 1 194 ? -1.161 -34.115 -9.125 1.00 33.84 194 GLU A N 1
ATOM 1535 C CA . GLU A 1 194 ? -0.274 -35.191 -9.593 1.00 33.84 194 GLU A CA 1
ATOM 1536 C C . GLU A 1 194 ? 0.700 -34.723 -10.686 1.00 33.84 194 GLU A C 1
ATOM 1538 O O . GLU A 1 194 ? 0.310 -33.862 -11.512 1.00 33.84 194 GLU A O 1
#

Organism: NCBI:txid697910

pLDDT: mean 86.34, std 13.48, range [33.78, 98.19]

Foldseek 3Di:
DDAPFDWDPAFQQVVQDPPDGDDPPADRTHHPVVVVVVVVVVCVVVVPPDDPQKDFPDWDWDDDPPQIKIKTWIWHADPVDRDIDIDIDIGSDDDDPPDDPPDFDDDDDVCPVPPDPDDDDTLVPDHFQQVQAQAADEQEEDDPSSVVRQVRVVVNHHVYYHYDYDDDDDDDDSVRCVVPVVVVDDPDPPPDDD

Radius of gyration: 22.31 Å; chains: 1; bounding box: 48×56×63 Å